Protein AF-A0A8I0AQM8-F1 (afdb_monomer_lite)

Radius of gyration: 20.76 Å; chains: 1; bounding box: 54×38×65 Å

InterPro domains:
  IPR011009 Protein kinase-like domain superfamily [SSF56112] (116-335)

pLDDT: mean 83.79, std 15.52, range [22.33, 98.56]

Structure (mmCIF, N/CA/C/O backbone):
data_AF-A0A8I0AQM8-F1
#
_entry.id   AF-A0A8I0AQM8-F1
#
loop_
_atom_site.group_PDB
_atom_site.id
_atom_site.type_symbol
_atom_site.label_atom_id
_atom_site.label_alt_id
_atom_site.label_comp_id
_atom_site.label_asym_id
_atom_site.label_entity_id
_atom_site.label_seq_id
_atom_site.pdbx_PDB_ins_code
_atom_site.Cartn_x
_atom_site.Cartn_y
_atom_site.Cartn_z
_atom_site.occupancy
_atom_site.B_iso_or_equiv
_atom_site.auth_seq_id
_atom_site.auth_comp_id
_atom_site.auth_asym_id
_atom_site.auth_atom_id
_atom_site.pdbx_PDB_model_num
ATOM 1 N N . MET A 1 1 ? -6.184 13.053 -11.159 1.00 34.56 1 MET A N 1
ATOM 2 C CA . MET A 1 1 ? -4.973 13.210 -11.995 1.00 34.56 1 MET A CA 1
ATOM 3 C C . MET A 1 1 ? -5.129 14.399 -12.949 1.00 34.56 1 MET A C 1
ATOM 5 O O . MET A 1 1 ? -5.412 14.240 -14.132 1.00 34.56 1 MET A O 1
ATOM 9 N N . HIS A 1 2 ? -4.968 15.617 -12.422 1.00 22.33 2 HIS A N 1
ATOM 10 C CA . HIS A 1 2 ? -4.614 16.765 -13.256 1.00 22.33 2 HIS A CA 1
ATOM 11 C C . HIS A 1 2 ? -3.110 16.666 -13.514 1.00 22.33 2 HIS A C 1
ATOM 13 O O . HIS A 1 2 ? -2.303 16.918 -12.625 1.00 22.33 2 HIS A O 1
ATOM 19 N N . TRP A 1 3 ? -2.748 16.222 -14.717 1.00 38.31 3 TRP A N 1
ATOM 20 C CA . TRP A 1 3 ? -1.386 16.266 -15.243 1.00 38.31 3 TRP A CA 1
ATOM 21 C C . TRP A 1 3 ? -1.005 17.720 -15.555 1.00 38.31 3 TRP A C 1
ATOM 23 O O . TRP A 1 3 ? -0.886 18.103 -16.714 1.00 38.31 3 TRP A O 1
ATOM 33 N N . GLU A 1 4 ? -0.864 18.561 -14.535 1.00 27.39 4 GLU A N 1
ATOM 34 C CA . GLU A 1 4 ? -0.309 19.902 -14.701 1.00 27.39 4 GLU A CA 1
ATOM 35 C C . GLU A 1 4 ? 1.053 19.965 -13.999 1.00 27.39 4 GLU A C 1
ATOM 37 O O . GLU A 1 4 ? 1.144 19.895 -12.776 1.00 27.39 4 GLU A O 1
ATOM 42 N N . ASN A 1 5 ? 2.100 20.117 -14.822 1.00 28.14 5 ASN A N 1
ATOM 43 C CA . ASN A 1 5 ? 3.471 20.547 -14.493 1.00 28.14 5 ASN A CA 1
ATOM 44 C C . ASN A 1 5 ? 4.588 19.504 -14.281 1.00 28.14 5 ASN A C 1
ATOM 46 O O . ASN A 1 5 ? 5.594 19.821 -13.654 1.00 28.14 5 ASN A O 1
ATOM 50 N N . GLY A 1 6 ? 4.512 18.330 -14.912 1.00 34.97 6 GLY A N 1
ATOM 51 C CA . GLY A 1 6 ? 5.699 17.497 -15.163 1.00 34.97 6 GLY A CA 1
ATOM 52 C C . GLY A 1 6 ? 5.589 16.826 -16.527 1.00 34.97 6 GLY A C 1
ATOM 53 O O . GLY A 1 6 ? 4.692 16.013 -16.734 1.00 34.97 6 GLY A O 1
ATOM 54 N N . GLN A 1 7 ? 6.435 17.202 -17.487 1.00 40.75 7 GLN A N 1
ATOM 55 C CA . GLN A 1 7 ? 6.425 16.608 -18.825 1.00 40.75 7 GLN A CA 1
ATOM 56 C C . GLN A 1 7 ? 6.991 15.184 -18.740 1.00 40.75 7 GLN A C 1
ATOM 58 O O . GLN A 1 7 ? 8.193 14.975 -18.840 1.00 40.75 7 GLN A O 1
ATOM 63 N N . SER A 1 8 ? 6.142 14.168 -18.576 1.00 53.34 8 SER A N 1
ATOM 64 C CA . SER A 1 8 ? 6.569 12.799 -18.871 1.00 53.34 8 SER A CA 1
ATOM 65 C C . SER A 1 8 ? 6.854 12.711 -20.371 1.00 53.34 8 SER A C 1
ATOM 67 O O . SER A 1 8 ? 5.935 12.916 -21.171 1.00 53.34 8 SER A O 1
ATOM 69 N N . ALA A 1 9 ? 8.095 12.434 -20.776 1.00 60.56 9 ALA A N 1
ATOM 70 C CA . ALA A 1 9 ? 8.397 12.257 -22.191 1.00 60.56 9 ALA A CA 1
ATOM 71 C C . ALA A 1 9 ? 7.586 11.073 -22.740 1.00 60.56 9 ALA A C 1
ATOM 73 O O . ALA A 1 9 ? 7.769 9.925 -22.323 1.00 60.56 9 ALA A O 1
ATOM 74 N N . ILE A 1 10 ? 6.673 11.370 -23.664 1.00 71.06 10 ILE A N 1
ATOM 75 C CA . ILE A 1 10 ? 6.026 10.353 -24.484 1.00 71.06 10 ILE A CA 1
ATOM 76 C C . ILE A 1 10 ? 7.016 10.014 -25.593 1.00 71.06 10 ILE A C 1
ATOM 78 O O . ILE A 1 10 ? 7.324 10.854 -26.438 1.00 71.06 10 ILE A O 1
ATOM 82 N N . LEU A 1 11 ? 7.531 8.794 -25.558 1.00 72.94 11 LEU A N 1
ATOM 83 C CA . LEU A 1 11 ? 8.352 8.221 -26.610 1.00 72.94 11 LEU A CA 1
ATOM 84 C C . LEU A 1 11 ? 7.436 7.521 -27.614 1.00 72.94 11 LEU A C 1
ATOM 86 O O . LEU A 1 11 ? 6.401 6.968 -27.242 1.00 72.94 11 LEU A O 1
ATOM 90 N N . ALA A 1 12 ? 7.801 7.560 -28.886 1.00 71.94 12 ALA A N 1
ATOM 91 C CA . ALA A 1 12 ? 7.094 6.854 -29.944 1.00 71.94 12 ALA A CA 1
ATOM 92 C C . ALA A 1 12 ? 8.063 5.909 -30.653 1.00 71.94 12 ALA A C 1
ATOM 94 O O . ALA A 1 12 ? 9.259 6.203 -30.730 1.00 71.94 12 ALA A O 1
ATOM 95 N N . ASP A 1 13 ? 7.553 4.783 -31.148 1.00 69.19 13 ASP A N 1
ATOM 96 C CA . ASP A 1 13 ? 8.326 3.935 -32.053 1.00 69.19 13 ASP A CA 1
ATOM 97 C C . ASP A 1 13 ? 8.632 4.682 -33.366 1.00 69.19 13 ASP A C 1
ATOM 99 O O . ASP A 1 13 ? 8.014 5.700 -33.683 1.00 69.19 13 ASP A O 1
ATOM 103 N N . GLU A 1 14 ? 9.579 4.176 -34.161 1.00 62.72 14 GLU A N 1
ATOM 104 C CA . GLU A 1 14 ? 10.023 4.835 -35.403 1.00 62.72 14 GLU A CA 1
ATOM 105 C C . GLU A 1 14 ? 8.887 5.071 -36.420 1.00 62.72 14 GLU A C 1
ATOM 107 O O . GLU A 1 14 ? 9.018 5.917 -37.304 1.00 62.72 14 GLU A O 1
ATOM 112 N N . ASN A 1 15 ? 7.766 4.348 -36.297 1.00 65.50 15 ASN A N 1
ATOM 113 C CA . ASN A 1 15 ? 6.592 4.487 -37.160 1.00 65.50 15 ASN A CA 1
ATOM 114 C C . ASN A 1 15 ? 5.434 5.282 -36.521 1.00 65.50 15 ASN A C 1
ATOM 116 O O . ASN A 1 15 ? 4.361 5.353 -37.125 1.00 65.50 15 ASN A O 1
ATOM 120 N N . GLU A 1 16 ? 5.624 5.837 -35.319 1.00 62.62 16 GLU A N 1
ATOM 121 C CA . GLU A 1 16 ? 4.630 6.538 -34.483 1.00 62.62 16 GLU A CA 1
ATOM 122 C C . GLU A 1 16 ? 3.327 5.766 -34.185 1.00 62.62 16 GLU A C 1
ATOM 124 O O . GLU A 1 16 ? 2.314 6.351 -33.781 1.00 62.62 16 GLU A O 1
ATOM 129 N N . LYS A 1 17 ? 3.328 4.448 -34.380 1.00 67.81 17 LYS A N 1
ATOM 130 C CA . LYS A 1 17 ? 2.171 3.580 -34.143 1.00 67.81 17 LYS A CA 1
ATOM 131 C C . LYS A 1 17 ? 1.997 3.263 -32.669 1.00 67.81 17 LYS A C 1
ATOM 133 O O . LYS A 1 17 ? 0.865 3.149 -32.202 1.00 67.81 17 LYS A O 1
ATOM 138 N N . GLU A 1 18 ? 3.101 3.137 -31.949 1.00 76.31 18 GLU A N 1
ATOM 139 C CA . GLU A 1 18 ? 3.114 2.805 -30.535 1.00 76.31 18 GLU A CA 1
ATOM 140 C C . GLU A 1 18 ? 3.712 3.956 -29.742 1.00 76.31 18 GLU A C 1
ATOM 142 O O . GLU A 1 18 ? 4.729 4.544 -30.108 1.00 76.31 18 GLU A O 1
ATOM 147 N N . ARG A 1 19 ? 3.039 4.302 -28.647 1.00 83.19 19 ARG A N 1
ATOM 148 C CA . ARG A 1 19 ? 3.436 5.390 -27.759 1.00 83.19 19 ARG A CA 1
ATOM 149 C C . ARG A 1 19 ? 3.666 4.835 -26.377 1.00 83.19 19 ARG A C 1
ATOM 151 O O . ARG A 1 19 ? 2.859 4.044 -25.888 1.00 83.19 19 ARG A O 1
ATOM 158 N N . TYR A 1 20 ? 4.718 5.318 -25.747 1.00 85.50 20 TYR A N 1
ATOM 159 C CA . TYR A 1 20 ? 5.169 4.878 -24.446 1.00 85.50 20 TYR A CA 1
ATOM 160 C C . TYR A 1 20 ? 5.420 6.087 -23.561 1.00 85.50 20 TYR A C 1
ATOM 162 O O . TYR A 1 20 ? 5.990 7.071 -24.023 1.00 85.50 20 TYR A O 1
ATOM 170 N N . PHE A 1 21 ? 5.052 6.026 -22.286 1.00 86.12 21 PHE A N 1
ATOM 171 C CA . PHE A 1 21 ? 5.696 6.894 -21.308 1.00 86.12 21 PHE A CA 1
ATOM 172 C C . PHE A 1 21 ? 6.912 6.166 -20.752 1.00 86.12 21 PHE A C 1
ATOM 174 O O . PHE A 1 21 ? 6.900 4.946 -20.574 1.00 86.12 21 PHE A O 1
ATOM 181 N N . ALA A 1 22 ? 7.966 6.924 -20.480 1.00 86.19 22 ALA A N 1
ATOM 182 C CA . ALA A 1 22 ? 9.196 6.400 -19.914 1.00 86.19 22 ALA A CA 1
ATOM 183 C C . ALA A 1 22 ? 9.273 6.711 -18.415 1.00 86.19 22 ALA A C 1
ATOM 185 O O . ALA A 1 22 ? 8.992 7.836 -17.996 1.00 86.19 22 ALA A O 1
ATOM 186 N N . LYS A 1 23 ? 9.702 5.732 -17.6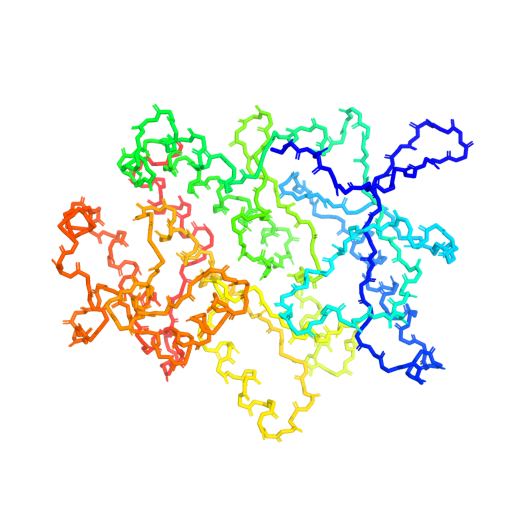13 1.00 87.38 23 LYS A N 1
ATOM 187 C CA . LYS A 1 23 ? 10.184 5.964 -16.244 1.00 87.38 23 LYS A CA 1
ATOM 188 C C . LYS A 1 23 ? 11.654 5.579 -16.167 1.00 87.38 23 LYS A C 1
ATOM 190 O O . LYS A 1 23 ? 12.000 4.439 -16.469 1.00 87.38 23 LYS A O 1
ATOM 195 N N . ARG A 1 24 ? 12.521 6.504 -15.759 1.00 83.69 24 ARG A N 1
ATOM 196 C CA . ARG A 1 24 ? 13.949 6.215 -15.579 1.00 83.69 24 ARG A CA 1
ATOM 197 C C . ARG A 1 24 ? 14.166 5.308 -14.382 1.00 83.69 24 ARG A C 1
ATOM 199 O O . ARG A 1 24 ? 13.501 5.435 -13.352 1.00 83.69 24 ARG A O 1
ATOM 206 N N . ILE A 1 25 ? 15.140 4.428 -14.495 1.00 80.00 25 ILE A N 1
ATOM 207 C CA . ILE A 1 25 ? 15.630 3.665 -13.352 1.00 80.00 25 ILE A CA 1
ATOM 208 C C . ILE A 1 25 ? 16.568 4.591 -12.565 1.00 80.00 25 ILE A C 1
ATOM 210 O O . ILE A 1 25 ? 17.240 5.426 -13.153 1.00 80.00 25 ILE A O 1
ATOM 214 N N . ARG A 1 26 ? 16.577 4.530 -11.232 1.00 68.88 26 ARG A N 1
ATOM 215 C CA . ARG A 1 26 ? 17.615 5.213 -10.444 1.00 68.88 26 ARG A CA 1
ATOM 216 C C . ARG A 1 26 ? 18.714 4.195 -10.168 1.00 68.88 26 ARG A C 1
ATOM 218 O O . ARG A 1 26 ? 18.376 3.098 -9.740 1.00 68.88 26 ARG A O 1
ATOM 225 N N . PHE A 1 27 ? 19.968 4.567 -10.411 1.00 61.09 27 PHE A N 1
ATOM 226 C CA . PHE A 1 27 ? 21.127 3.821 -9.928 1.00 61.09 27 PHE A CA 1
ATOM 227 C C . PHE A 1 27 ? 21.569 4.428 -8.604 1.00 61.09 27 PHE A C 1
ATOM 229 O O . PHE A 1 27 ? 21.658 5.652 -8.497 1.00 61.09 27 PHE A O 1
ATOM 236 N N . LEU A 1 28 ? 21.789 3.583 -7.604 1.00 50.72 28 LEU A N 1
ATOM 237 C CA . LEU A 1 28 ? 22.285 3.985 -6.291 1.00 50.72 28 LEU A CA 1
ATOM 238 C C . LEU A 1 28 ? 23.689 3.396 -6.133 1.00 50.72 28 LEU A C 1
ATOM 240 O O . LEU A 1 28 ? 23.893 2.399 -5.445 1.00 50.72 28 LEU A O 1
ATOM 244 N N . GLY A 1 29 ? 24.653 3.979 -6.847 1.00 47.75 29 GLY A N 1
ATOM 245 C CA . GLY A 1 29 ? 26.060 3.581 -6.812 1.00 47.75 29 GLY A CA 1
ATOM 246 C C . GLY A 1 29 ? 26.974 4.769 -7.098 1.00 47.75 29 GLY A C 1
ATOM 247 O O . GLY A 1 29 ? 26.605 5.673 -7.850 1.00 47.75 29 GLY A O 1
ATOM 248 N N . ASP A 1 30 ? 28.168 4.778 -6.504 1.00 46.44 30 ASP A N 1
ATOM 249 C CA . ASP A 1 30 ? 29.169 5.812 -6.775 1.00 46.44 30 ASP A CA 1
ATOM 250 C C . ASP A 1 30 ? 29.619 5.738 -8.244 1.00 46.44 30 ASP A C 1
ATOM 252 O O . ASP A 1 30 ? 29.717 4.657 -8.825 1.00 46.44 30 ASP A O 1
ATOM 256 N N . LYS A 1 31 ? 29.973 6.881 -8.858 1.00 45.81 31 LYS A N 1
ATOM 257 C CA . LYS A 1 31 ? 30.440 6.970 -10.266 1.00 45.81 31 LYS A CA 1
ATOM 258 C C . LYS A 1 31 ? 31.572 5.995 -10.642 1.00 45.81 31 LYS A C 1
ATOM 260 O O . LYS A 1 31 ? 31.778 5.725 -11.826 1.00 45.81 31 LYS A O 1
ATOM 265 N N . GLU A 1 32 ? 32.298 5.456 -9.665 1.00 45.28 32 GLU A N 1
ATOM 266 C CA . GLU A 1 32 ? 33.338 4.446 -9.882 1.00 45.28 32 GLU A CA 1
ATOM 267 C C . GLU A 1 32 ? 32.803 3.005 -10.001 1.00 45.28 32 GLU A C 1
ATOM 269 O O . GLU A 1 32 ? 33.403 2.216 -10.738 1.00 45.28 32 GLU A O 1
ATOM 274 N N . ASP A 1 33 ? 31.649 2.680 -9.407 1.00 45.00 33 ASP A N 1
ATOM 275 C CA . ASP A 1 33 ? 31.018 1.351 -9.476 1.00 45.00 33 ASP A CA 1
ATOM 276 C C . ASP A 1 33 ? 30.433 1.049 -10.866 1.00 45.00 33 ASP A C 1
ATOM 278 O O . ASP A 1 33 ? 30.397 -0.108 -11.295 1.00 45.00 33 ASP A O 1
ATOM 282 N N . TYR A 1 34 ? 30.097 2.079 -11.652 1.00 49.16 34 TYR A N 1
ATOM 283 C CA . TYR A 1 34 ? 29.621 1.947 -13.041 1.00 49.16 34 TYR A CA 1
ATOM 284 C C . TYR A 1 34 ? 30.641 1.274 -13.976 1.00 49.16 34 TYR A C 1
ATOM 286 O O . TYR A 1 34 ? 30.285 0.758 -15.034 1.00 49.16 34 TYR A O 1
ATOM 294 N N . LYS A 1 35 ? 31.925 1.207 -13.590 1.00 45.16 35 LYS A N 1
ATOM 295 C CA . LYS A 1 35 ? 32.956 0.473 -14.346 1.00 45.16 35 LYS A CA 1
ATOM 296 C C . LYS A 1 35 ? 32.890 -1.051 -14.166 1.00 45.16 35 LYS A C 1
ATOM 298 O O . LYS A 1 35 ? 33.659 -1.752 -14.821 1.00 45.16 35 LYS A O 1
ATOM 303 N N . THR A 1 36 ? 32.017 -1.573 -13.298 1.00 50.00 36 THR A N 1
ATOM 304 C CA . THR A 1 36 ? 32.051 -2.981 -12.848 1.00 50.00 36 THR A CA 1
ATOM 305 C C . THR A 1 36 ? 30.934 -3.886 -13.393 1.00 50.00 36 THR A C 1
ATOM 307 O O . THR A 1 36 ? 30.897 -5.067 -13.054 1.00 50.00 36 THR A O 1
ATOM 310 N N . GLY A 1 37 ? 30.063 -3.393 -14.285 1.00 58.00 37 GLY A N 1
ATOM 311 C CA . GLY A 1 37 ? 28.998 -4.198 -14.913 1.00 58.00 37 GLY A CA 1
ATOM 312 C C . GLY A 1 37 ? 27.649 -4.190 -14.178 1.00 58.00 37 GLY A C 1
ATOM 313 O O . GLY A 1 37 ? 26.746 -4.925 -14.571 1.00 58.00 37 GLY A O 1
ATOM 314 N N . MET A 1 38 ? 27.485 -3.347 -13.151 1.00 59.97 38 MET A N 1
ATOM 315 C CA . MET A 1 38 ? 26.231 -3.134 -12.402 1.00 59.97 38 MET A CA 1
ATOM 316 C C . MET A 1 38 ? 25.032 -2.821 -13.326 1.00 59.97 38 MET A C 1
ATOM 318 O O . MET A 1 38 ? 23.958 -3.405 -13.175 1.00 59.97 38 MET A O 1
ATOM 322 N N . ASP A 1 39 ? 25.250 -1.994 -14.354 1.00 67.38 39 ASP A N 1
ATOM 323 C CA . ASP A 1 39 ? 24.253 -1.646 -15.378 1.00 67.38 39 ASP A CA 1
ATOM 324 C C . ASP A 1 39 ? 23.690 -2.877 -16.100 1.00 67.38 39 ASP A C 1
ATOM 326 O O . ASP A 1 39 ? 22.492 -2.963 -16.377 1.00 67.38 39 ASP A O 1
ATOM 330 N N . GLU A 1 40 ? 24.549 -3.856 -16.399 1.00 70.94 40 GLU A N 1
ATOM 331 C CA . GLU A 1 40 ? 24.142 -5.081 -17.080 1.00 70.94 40 GLU A CA 1
ATOM 332 C C . GLU A 1 40 ? 23.278 -5.956 -16.166 1.00 70.94 40 GLU A C 1
ATOM 334 O O . GLU A 1 40 ? 22.275 -6.506 -16.617 1.00 70.94 40 GLU A O 1
ATOM 339 N N . TYR A 1 41 ? 23.605 -6.034 -14.875 1.00 71.25 41 TYR A N 1
ATOM 340 C CA . TYR A 1 41 ? 22.827 -6.794 -13.895 1.00 71.25 41 TYR A CA 1
ATOM 341 C C . TYR A 1 41 ? 21.419 -6.231 -13.685 1.00 71.25 41 TYR A C 1
ATOM 343 O O . TYR A 1 41 ? 20.453 -6.999 -13.631 1.00 71.25 41 TYR A O 1
ATOM 351 N N . ILE A 1 42 ? 21.288 -4.908 -13.604 1.00 73.06 42 ILE A N 1
ATOM 352 C CA . ILE A 1 42 ? 19.996 -4.234 -13.421 1.00 73.06 42 ILE A CA 1
ATOM 353 C C . ILE A 1 42 ? 19.159 -4.321 -14.694 1.00 73.06 42 ILE A C 1
ATOM 355 O O . ILE A 1 42 ? 17.966 -4.625 -14.626 1.00 73.06 42 ILE A O 1
ATOM 359 N N . ARG A 1 43 ? 19.787 -4.154 -15.864 1.00 78.56 43 ARG A N 1
ATOM 360 C CA . ARG A 1 43 ? 19.131 -4.422 -17.147 1.00 78.56 43 ARG A CA 1
ATOM 361 C C . ARG A 1 43 ? 18.593 -5.854 -17.192 1.00 78.56 43 ARG A C 1
ATOM 363 O O . ARG A 1 43 ? 17.409 -6.035 -17.443 1.00 78.56 43 ARG A O 1
ATOM 370 N N . ILE A 1 44 ? 19.413 -6.858 -16.861 1.00 81.12 44 ILE A N 1
ATOM 371 C CA . ILE A 1 44 ? 18.997 -8.272 -16.832 1.00 81.12 44 ILE A CA 1
ATOM 372 C C . ILE A 1 44 ? 17.839 -8.505 -15.848 1.00 81.12 44 ILE A C 1
ATOM 374 O O . ILE A 1 44 ? 16.946 -9.301 -16.140 1.00 81.12 44 ILE A O 1
ATOM 378 N N . HIS A 1 45 ? 17.834 -7.846 -14.685 1.00 82.31 45 HIS A N 1
ATOM 379 C CA . HIS A 1 45 ? 16.724 -7.931 -13.731 1.00 82.31 45 HIS A CA 1
ATOM 380 C C . HIS A 1 45 ? 15.408 -7.453 -14.356 1.00 82.31 45 HIS A C 1
ATOM 382 O O . HIS A 1 45 ? 14.438 -8.211 -14.397 1.00 82.31 45 HIS A O 1
ATOM 388 N N . TYR A 1 46 ? 15.384 -6.237 -14.903 1.00 86.94 46 TYR A N 1
ATOM 389 C CA . TYR A 1 46 ? 14.167 -5.698 -15.506 1.00 86.94 46 TYR A CA 1
ATOM 390 C C . TYR A 1 46 ? 13.765 -6.436 -16.785 1.00 86.94 46 TYR A C 1
ATOM 392 O O . TYR A 1 46 ? 12.578 -6.671 -16.981 1.00 86.94 46 TYR A O 1
ATOM 400 N N . GLU A 1 47 ? 14.712 -6.897 -17.606 1.00 88.50 47 GLU A N 1
ATOM 401 C CA . GLU A 1 47 ? 14.423 -7.755 -18.766 1.00 88.50 47 GLU A CA 1
ATOM 402 C C . GLU A 1 47 ? 13.729 -9.055 -18.354 1.00 88.50 47 GLU A C 1
ATOM 404 O O . GLU A 1 47 ? 12.800 -9.503 -19.026 1.00 88.50 47 GLU A O 1
ATOM 409 N N . ARG A 1 48 ? 14.125 -9.655 -17.223 1.00 86.69 48 ARG A N 1
ATOM 410 C CA . ARG A 1 48 ? 13.440 -10.837 -16.681 1.00 86.69 48 ARG A CA 1
ATOM 411 C C . ARG A 1 48 ? 12.019 -10.517 -16.234 1.00 86.69 48 ARG A C 1
ATOM 413 O O . ARG A 1 48 ? 11.130 -11.320 -16.509 1.00 86.69 48 ARG A O 1
ATOM 420 N N . LEU A 1 49 ? 11.797 -9.382 -15.570 1.00 89.06 49 LEU A N 1
ATOM 421 C CA . LEU A 1 49 ? 10.453 -8.944 -15.180 1.00 89.06 49 LEU A CA 1
ATOM 42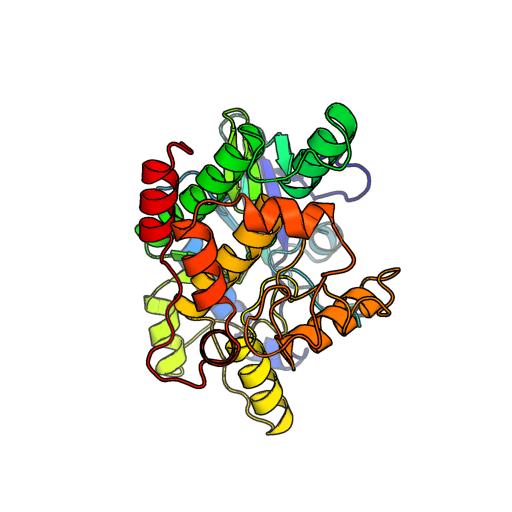2 C C . LEU A 1 49 ? 9.582 -8.659 -16.413 1.00 89.06 49 LEU A C 1
ATOM 424 O O . LEU A 1 49 ? 8.459 -9.142 -16.495 1.00 89.06 49 LEU A O 1
ATOM 428 N N . ILE A 1 50 ? 10.106 -7.948 -17.411 1.00 91.88 50 ILE A N 1
ATOM 429 C CA . ILE A 1 50 ? 9.404 -7.647 -18.668 1.00 91.88 50 ILE A CA 1
ATOM 430 C C . ILE A 1 50 ? 9.037 -8.933 -19.417 1.00 91.88 50 ILE A C 1
ATOM 432 O O . ILE A 1 50 ? 7.906 -9.079 -19.871 1.00 91.88 50 ILE A O 1
ATOM 436 N N . ALA A 1 51 ? 9.960 -9.895 -19.504 1.00 90.81 51 ALA A N 1
ATOM 437 C CA . ALA A 1 51 ? 9.720 -11.173 -20.173 1.00 90.81 51 ALA A CA 1
ATOM 438 C C . ALA A 1 51 ? 8.696 -12.064 -19.445 1.00 90.81 51 ALA A C 1
ATOM 440 O O . ALA A 1 51 ? 8.181 -13.015 -20.033 1.00 90.81 51 ALA A O 1
ATOM 441 N N . ASN A 1 52 ? 8.411 -11.777 -18.173 1.00 89.31 52 ASN A N 1
ATOM 442 C CA . ASN A 1 52 ? 7.471 -12.522 -17.348 1.00 89.31 52 ASN A CA 1
ATOM 443 C C . ASN A 1 52 ? 6.489 -11.537 -16.696 1.00 89.31 52 ASN A C 1
ATOM 445 O O . ASN A 1 52 ? 6.613 -11.264 -15.503 1.00 89.31 52 ASN A O 1
ATOM 449 N N . PRO A 1 53 ? 5.530 -10.966 -17.443 1.00 89.31 53 PRO A N 1
ATOM 450 C CA . PRO A 1 53 ? 4.489 -10.146 -16.843 1.00 89.31 53 PRO A CA 1
ATOM 451 C C . PRO A 1 53 ? 3.519 -11.023 -16.034 1.00 89.31 53 PRO A C 1
ATOM 453 O O . PRO A 1 53 ? 3.260 -12.173 -16.414 1.00 89.31 53 PRO A O 1
ATOM 456 N N . PRO A 1 54 ? 2.924 -10.510 -14.943 1.00 87.62 54 PRO A N 1
ATOM 457 C CA . PRO A 1 54 ? 1.790 -11.178 -14.327 1.00 87.62 54 PRO A CA 1
ATOM 458 C C . PRO A 1 54 ? 0.630 -11.227 -15.332 1.00 87.62 54 PRO A C 1
ATOM 460 O O . PRO A 1 54 ? 0.426 -10.300 -16.110 1.00 87.62 54 PRO A O 1
ATOM 463 N N . LEU A 1 55 ? -0.186 -12.284 -15.291 1.00 85.25 55 LEU A N 1
ATOM 464 C CA . LEU A 1 55 ? -1.408 -12.365 -16.116 1.00 85.25 55 LEU A CA 1
ATOM 465 C C . LEU A 1 55 ? -2.522 -11.414 -15.629 1.00 85.25 55 LEU A C 1
ATOM 467 O O . LEU A 1 55 ? -3.592 -11.339 -16.229 1.00 85.25 55 LEU A O 1
ATOM 471 N N . SER A 1 56 ? -2.280 -10.727 -14.516 1.00 81.94 56 SER A N 1
ATOM 472 C CA . SER A 1 56 ? -3.153 -9.744 -13.890 1.00 81.94 56 SER A CA 1
ATOM 473 C C . SER A 1 56 ? -3.105 -8.407 -14.636 1.00 81.94 56 SER A C 1
ATOM 475 O O . SER A 1 56 ? -2.041 -7.940 -15.029 1.00 81.94 56 SER A O 1
ATOM 477 N N . THR A 1 57 ? -4.257 -7.746 -14.759 1.00 84.81 57 THR A N 1
ATOM 478 C CA . THR A 1 57 ? -4.359 -6.363 -15.260 1.00 84.81 57 THR A CA 1
ATOM 479 C C . THR A 1 57 ? -4.312 -5.327 -14.132 1.00 84.81 57 THR A C 1
ATOM 481 O O . THR A 1 57 ? -4.530 -4.143 -14.372 1.00 84.81 57 THR A O 1
ATOM 484 N N . GLN A 1 58 ? -4.065 -5.754 -12.889 1.00 90.31 58 GLN A N 1
ATOM 485 C CA . GLN A 1 58 ? -4.072 -4.914 -11.687 1.00 90.31 58 GLN A CA 1
ATOM 486 C C . GLN A 1 58 ? -2.718 -4.230 -11.438 1.00 90.31 58 GLN A C 1
ATOM 488 O O . GLN A 1 58 ? -2.468 -3.756 -10.336 1.00 90.31 58 GLN A O 1
ATOM 493 N N . ILE A 1 59 ? -1.840 -4.152 -12.440 1.00 92.56 59 ILE A N 1
ATOM 494 C CA . ILE A 1 59 ? -0.574 -3.417 -12.370 1.00 92.56 59 ILE A CA 1
ATOM 495 C C . ILE A 1 59 ? -0.201 -2.850 -13.741 1.00 92.56 59 ILE A C 1
ATOM 497 O O . ILE A 1 59 ? -0.412 -3.488 -14.773 1.00 92.56 59 ILE A O 1
ATOM 501 N N . MET A 1 60 ? 0.374 -1.649 -13.757 1.00 91.81 60 MET A N 1
ATOM 502 C CA . MET A 1 60 ? 0.954 -1.055 -14.962 1.00 91.81 60 MET A CA 1
ATOM 503 C C . MET A 1 60 ? 2.306 -1.699 -15.273 1.00 91.81 60 MET A C 1
ATOM 505 O O . MET A 1 60 ? 3.335 -1.189 -14.853 1.00 91.81 60 MET A O 1
ATOM 509 N N . TRP A 1 61 ? 2.331 -2.821 -15.989 1.00 92.31 61 TRP A N 1
ATOM 510 C CA . TRP A 1 61 ? 3.589 -3.514 -16.286 1.00 92.31 61 TRP A CA 1
ATOM 511 C C . TRP A 1 61 ? 4.393 -2.838 -17.416 1.00 92.31 61 TRP A C 1
ATOM 513 O O . TRP A 1 61 ? 3.792 -2.405 -18.405 1.00 92.31 61 TRP A O 1
ATOM 523 N N . PRO A 1 62 ? 5.734 -2.750 -17.315 1.00 92.50 62 PRO A N 1
ATOM 524 C CA . PRO A 1 62 ? 6.569 -2.260 -18.408 1.00 92.50 62 PRO A CA 1
ATOM 525 C C . PRO A 1 62 ? 6.604 -3.253 -19.578 1.00 92.50 62 PRO A C 1
ATOM 527 O O . PRO A 1 62 ? 6.605 -4.467 -19.384 1.00 92.50 62 PRO A O 1
ATOM 530 N N . HIS A 1 63 ? 6.663 -2.729 -20.799 1.00 90.75 63 HIS A N 1
ATOM 531 C CA . HIS A 1 63 ? 6.797 -3.512 -22.030 1.00 90.75 63 HIS A CA 1
ATOM 532 C C . HIS A 1 63 ? 8.245 -3.689 -22.472 1.00 90.75 63 HIS A C 1
ATOM 534 O O . HIS A 1 63 ? 8.557 -4.677 -23.129 1.00 90.75 63 HIS A O 1
ATOM 540 N N . ASP A 1 64 ? 9.109 -2.726 -22.154 1.00 90.44 64 ASP A N 1
ATOM 541 C CA . ASP A 1 64 ? 10.489 -2.734 -22.624 1.00 90.44 64 ASP A CA 1
ATOM 542 C C . ASP A 1 64 ? 11.403 -1.914 -21.706 1.00 90.44 64 ASP A C 1
ATOM 544 O O . ASP A 1 64 ? 10.936 -1.132 -20.870 1.00 90.44 64 ASP A O 1
ATOM 548 N N . ILE A 1 65 ? 12.710 -2.088 -21.878 1.00 89.88 65 ILE A N 1
ATOM 549 C CA . ILE A 1 65 ? 13.765 -1.300 -21.251 1.00 89.88 65 ILE A CA 1
ATOM 550 C C . ILE A 1 65 ? 14.700 -0.760 -22.331 1.00 89.88 65 ILE A C 1
ATOM 552 O O . ILE A 1 65 ? 15.229 -1.501 -23.153 1.00 89.88 65 ILE A O 1
ATOM 556 N N . VAL A 1 66 ? 14.942 0.548 -22.317 1.00 87.88 66 VAL A N 1
ATOM 557 C CA . VAL A 1 66 ? 15.762 1.217 -23.333 1.00 87.88 66 VAL A CA 1
ATOM 558 C C . VAL A 1 66 ? 16.874 2.036 -22.712 1.00 87.88 66 VAL A C 1
ATOM 560 O O . VAL A 1 66 ? 16.722 2.589 -21.625 1.00 87.88 66 VAL A O 1
ATOM 563 N N . LEU A 1 67 ? 17.979 2.153 -23.446 1.00 85.88 67 LEU A N 1
ATOM 564 C CA . LEU A 1 67 ? 19.039 3.108 -23.163 1.00 85.88 67 LEU A CA 1
ATOM 565 C C . LEU A 1 67 ? 18.729 4.433 -23.873 1.00 85.88 67 LEU A C 1
ATOM 567 O O . LEU A 1 67 ? 18.696 4.512 -25.100 1.00 85.88 67 LEU A O 1
ATOM 571 N N . LEU A 1 68 ? 18.505 5.480 -23.096 1.00 79.88 68 LEU A N 1
ATOM 572 C CA . LEU A 1 68 ? 18.262 6.839 -23.550 1.00 79.88 68 LEU A CA 1
ATOM 573 C C . LEU A 1 68 ? 19.582 7.550 -23.856 1.00 79.88 68 LEU A C 1
ATOM 575 O O . LEU A 1 68 ? 20.603 7.330 -23.214 1.00 79.88 68 LEU A O 1
ATOM 579 N N . SER A 1 69 ? 19.559 8.482 -24.807 1.00 78.50 69 SER A N 1
ATOM 580 C CA . SER A 1 69 ? 20.644 9.464 -24.914 1.00 78.50 69 SER A CA 1
ATOM 581 C C . SER A 1 69 ? 20.580 10.449 -23.743 1.00 78.50 69 SER A C 1
ATOM 583 O O . SER A 1 69 ? 19.494 10.725 -23.235 1.00 78.50 69 SER A O 1
ATOM 585 N N . GLU A 1 70 ? 21.707 11.051 -23.352 1.00 75.75 70 GLU A N 1
ATOM 586 C CA . GLU A 1 70 ? 21.744 12.046 -22.263 1.00 75.75 70 GLU A CA 1
ATOM 587 C C . GLU A 1 70 ? 20.723 13.178 -22.441 1.00 75.75 70 GLU A C 1
ATOM 589 O O . GLU A 1 70 ? 20.089 13.612 -21.479 1.00 75.75 70 GLU A O 1
ATOM 594 N N . ASN A 1 71 ? 20.533 13.642 -23.679 1.00 76.38 71 ASN A N 1
ATOM 595 C CA . ASN A 1 71 ? 19.594 14.716 -23.994 1.00 76.38 71 ASN A CA 1
ATOM 596 C C . ASN A 1 71 ? 18.137 14.299 -23.764 1.00 76.38 71 ASN A C 1
ATOM 598 O O . ASN A 1 71 ? 17.347 15.101 -23.278 1.00 76.38 71 ASN A O 1
ATOM 602 N N . VAL A 1 72 ? 17.782 13.055 -24.099 1.00 75.62 72 VAL A N 1
ATOM 603 C CA . VAL A 1 72 ? 16.432 12.521 -23.866 1.00 75.62 72 VAL A CA 1
ATOM 604 C C . VAL A 1 72 ? 16.244 12.192 -22.388 1.00 75.62 72 VAL A C 1
ATOM 606 O O . VAL A 1 72 ? 15.229 12.567 -21.812 1.00 75.62 72 VAL A O 1
ATOM 609 N N . GLY A 1 73 ? 17.242 11.572 -21.750 1.00 74.81 73 GLY A N 1
ATOM 610 C CA . GLY A 1 73 ? 17.209 11.213 -20.333 1.00 74.81 73 GLY A CA 1
ATO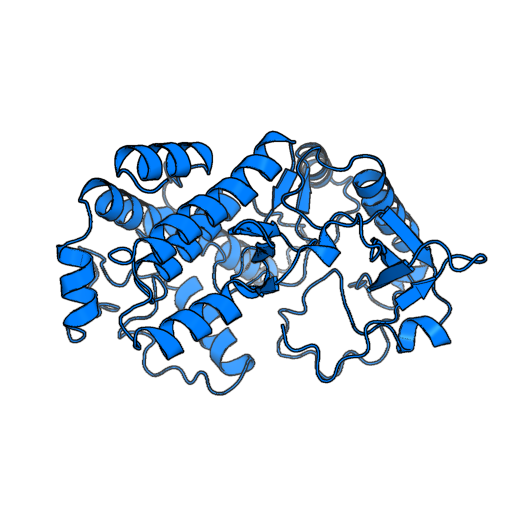M 611 C C . GLY A 1 73 ? 16.974 12.412 -19.413 1.00 74.81 73 GLY A C 1
ATOM 612 O O . GLY A 1 73 ? 16.240 12.286 -18.437 1.00 74.81 73 GLY A O 1
ATOM 613 N N . LYS A 1 74 ? 17.510 13.594 -19.745 1.00 73.19 74 LYS A N 1
ATOM 614 C CA . LYS A 1 74 ? 17.256 14.842 -18.997 1.00 73.19 74 LYS A CA 1
ATOM 615 C C . LYS A 1 74 ? 15.802 15.324 -19.047 1.00 73.19 74 LYS A C 1
ATOM 617 O O . LYS A 1 74 ? 15.412 16.056 -18.150 1.00 73.19 74 LYS A O 1
ATOM 622 N N . ASN A 1 75 ? 15.027 14.909 -20.050 1.00 73.44 75 ASN A N 1
ATOM 623 C CA . ASN A 1 75 ? 13.624 15.300 -20.230 1.00 73.44 75 ASN A CA 1
ATOM 624 C C . ASN A 1 75 ? 12.632 14.236 -19.720 1.00 73.44 75 ASN A C 1
ATOM 626 O O . ASN A 1 75 ? 11.425 14.395 -19.883 1.00 73.44 75 ASN A O 1
ATOM 630 N N . VAL A 1 76 ? 13.116 13.119 -19.165 1.00 75.69 76 VAL A N 1
ATOM 631 C CA . VAL A 1 76 ? 12.269 12.094 -18.542 1.00 75.69 76 VAL A CA 1
ATOM 632 C C . VAL A 1 76 ? 12.288 12.306 -17.034 1.00 75.69 76 VAL A C 1
ATOM 634 O O . VAL A 1 76 ? 13.241 11.914 -16.366 1.00 75.69 76 VAL A O 1
ATOM 637 N N . ASP A 1 77 ? 11.228 12.899 -16.490 1.00 72.50 77 ASP A N 1
ATOM 638 C CA . ASP A 1 77 ? 11.177 13.254 -15.063 1.00 72.50 77 ASP A CA 1
ATOM 639 C C . ASP A 1 77 ? 10.652 12.128 -14.163 1.00 72.50 77 ASP A C 1
ATOM 641 O O . ASP A 1 77 ? 10.898 12.118 -12.955 1.00 72.50 77 ASP A O 1
ATOM 645 N N . LEU A 1 78 ? 9.933 11.160 -14.737 1.00 77.25 78 LEU A N 1
ATOM 646 C CA . LEU A 1 78 ? 9.384 10.040 -13.980 1.00 77.25 78 LEU A CA 1
ATOM 647 C C . LEU A 1 78 ? 10.474 9.023 -13.638 1.00 77.25 78 LEU A C 1
ATOM 649 O O . LEU A 1 78 ? 11.323 8.697 -14.469 1.00 77.25 78 LEU A O 1
ATOM 653 N N . MET A 1 79 ? 10.395 8.467 -12.431 1.00 77.88 79 MET A N 1
ATOM 654 C CA . MET A 1 79 ? 11.320 7.452 -11.931 1.00 77.88 79 MET A CA 1
ATOM 655 C C . MET A 1 79 ? 10.565 6.162 -11.588 1.00 77.88 79 MET A C 1
ATOM 657 O O . MET A 1 79 ? 9.435 6.209 -11.106 1.00 77.88 79 MET A O 1
ATOM 661 N N . VAL A 1 80 ? 11.197 5.011 -11.828 1.00 79.19 80 VAL A N 1
ATOM 662 C CA . VAL A 1 80 ? 10.733 3.689 -11.367 1.00 79.19 80 VAL A CA 1
ATOM 663 C C . VAL A 1 80 ? 10.897 3.580 -9.854 1.00 79.19 80 VAL A C 1
ATOM 665 O O . VAL A 1 80 ? 10.006 3.106 -9.156 1.00 79.19 80 VAL A O 1
ATOM 668 N N . ALA A 1 81 ? 12.043 4.043 -9.351 1.00 71.81 81 ALA A N 1
ATOM 669 C CA . ALA A 1 81 ? 12.298 4.151 -7.927 1.00 71.81 81 ALA A CA 1
ATOM 670 C C . ALA A 1 81 ? 11.719 5.461 -7.397 1.00 71.81 81 ALA A C 1
ATOM 672 O O . ALA A 1 81 ? 12.079 6.552 -7.851 1.00 71.81 81 ALA A O 1
ATOM 673 N N . ASN A 1 82 ? 10.839 5.354 -6.410 1.00 68.25 82 ASN A N 1
ATOM 674 C CA . ASN A 1 82 ? 10.311 6.523 -5.737 1.00 68.25 82 ASN A CA 1
ATOM 675 C C . ASN A 1 82 ? 11.345 7.082 -4.768 1.00 68.25 82 ASN A C 1
ATOM 677 O O . ASN A 1 82 ? 11.931 6.364 -3.960 1.00 68.25 82 ASN A O 1
ATOM 681 N N . ASN A 1 83 ? 11.573 8.391 -4.855 1.00 59.59 83 ASN A N 1
ATOM 682 C CA . ASN A 1 83 ? 12.511 9.049 -3.969 1.00 59.59 83 ASN A CA 1
ATOM 683 C C . ASN A 1 83 ? 11.866 9.282 -2.602 1.00 59.59 83 ASN A C 1
ATOM 685 O O . ASN A 1 83 ? 11.219 10.312 -2.380 1.00 59.59 83 ASN A O 1
ATOM 689 N N . TYR A 1 84 ? 12.030 8.330 -1.690 1.00 63.81 84 TYR A N 1
ATOM 690 C CA . TYR A 1 84 ? 11.631 8.509 -0.295 1.00 63.81 84 TYR A CA 1
ATOM 691 C C . TYR A 1 84 ? 12.581 9.444 0.458 1.00 63.81 84 TYR A C 1
ATOM 693 O O . TYR A 1 84 ? 12.123 10.133 1.375 1.00 63.81 84 TYR A O 1
ATOM 701 N N . GLN A 1 85 ? 13.808 9.633 -0.054 1.00 57.44 85 GLN A N 1
ATOM 702 C CA . GLN A 1 85 ? 14.774 10.532 0.557 1.00 57.44 85 GLN A CA 1
ATOM 703 C C . GLN A 1 85 ? 14.231 11.951 0.589 1.00 57.44 85 GLN A C 1
ATOM 705 O O . GLN A 1 85 ? 13.677 12.495 -0.379 1.00 57.44 85 GLN A O 1
ATOM 710 N N . VAL A 1 86 ? 14.392 12.563 1.749 1.00 50.12 86 VAL A N 1
ATOM 711 C CA . VAL A 1 86 ? 14.057 13.964 1.946 1.00 50.12 86 VAL A CA 1
ATOM 712 C C . VAL A 1 86 ? 15.245 14.871 1.622 1.00 50.12 86 VAL A C 1
ATOM 714 O O . VAL A 1 86 ? 15.056 16.002 1.191 1.00 50.12 86 VAL A O 1
ATOM 717 N N . PHE A 1 87 ? 16.470 14.371 1.775 1.00 48.09 87 PHE A N 1
ATOM 718 C CA . PHE A 1 87 ? 17.693 15.178 1.718 1.00 48.09 87 PHE A CA 1
ATOM 719 C C . PHE A 1 87 ? 18.288 15.353 0.315 1.00 48.09 87 PHE A C 1
ATOM 721 O O . PHE A 1 87 ? 19.346 15.954 0.170 1.00 48.09 87 PHE A O 1
ATOM 728 N N . SER A 1 88 ? 17.639 14.825 -0.722 1.00 46.94 88 SER A N 1
ATOM 729 C CA . SER A 1 88 ? 18.262 14.635 -2.034 1.00 46.94 88 SER A CA 1
ATOM 730 C C . SER A 1 88 ? 17.844 15.692 -3.079 1.00 46.94 88 SER A C 1
ATOM 732 O O . SER A 1 88 ? 17.845 15.409 -4.279 1.00 46.94 88 SER A O 1
ATOM 734 N N . GLU A 1 89 ? 17.493 16.916 -2.660 1.00 42.72 89 GLU A N 1
ATOM 735 C CA . GLU A 1 89 ? 17.308 18.042 -3.604 1.00 42.72 89 GLU A CA 1
ATOM 736 C C . GLU A 1 89 ? 18.588 18.324 -4.426 1.00 42.72 89 GLU A C 1
ATOM 738 O O . GLU A 1 89 ? 18.508 18.902 -5.508 1.00 42.72 89 GLU A O 1
ATOM 743 N N . ASP A 1 90 ? 19.741 17.814 -3.974 1.00 41.22 90 ASP A N 1
ATOM 744 C CA . ASP A 1 90 ? 21.054 17.953 -4.610 1.00 41.22 90 ASP A CA 1
ATOM 745 C C . ASP A 1 90 ? 21.606 16.672 -5.269 1.00 41.22 90 ASP A C 1
ATOM 747 O O . ASP A 1 90 ? 22.811 16.587 -5.506 1.00 41.22 90 ASP A O 1
ATOM 751 N N . VAL A 1 91 ? 20.779 15.688 -5.657 1.00 45.66 91 VAL A N 1
ATOM 752 C CA . VAL A 1 91 ? 21.255 14.626 -6.583 1.00 45.66 91 VAL A CA 1
ATOM 753 C C . VAL A 1 91 ? 21.275 15.188 -8.006 1.00 45.66 91 VAL A C 1
ATOM 755 O O . VAL A 1 91 ? 20.508 14.806 -8.889 1.00 45.66 91 VAL A O 1
ATOM 758 N N . LYS A 1 92 ? 22.140 16.181 -8.212 1.00 43.97 92 LYS A N 1
ATOM 759 C CA . LYS A 1 92 ? 22.619 16.560 -9.535 1.00 43.97 92 LYS A CA 1
ATOM 760 C C . LYS A 1 92 ? 23.565 15.450 -10.000 1.00 43.97 92 LYS A C 1
ATOM 762 O O . LYS A 1 92 ? 24.571 15.192 -9.351 1.00 43.97 92 LYS A O 1
ATOM 767 N N . ASP A 1 93 ? 23.241 14.857 -11.147 1.00 46.59 93 ASP A N 1
ATOM 768 C CA . ASP A 1 93 ? 24.127 14.039 -11.993 1.00 46.59 93 ASP A CA 1
ATOM 769 C C . ASP A 1 93 ? 24.250 12.520 -11.758 1.00 46.59 93 ASP A C 1
ATOM 771 O O . ASP A 1 93 ? 25.296 11.970 -12.110 1.00 46.59 93 ASP A O 1
ATOM 775 N N . ASP A 1 94 ? 23.192 11.820 -11.329 1.00 52.78 94 ASP A N 1
ATOM 776 C CA . ASP A 1 94 ? 23.076 10.362 -11.555 1.00 52.78 94 ASP A CA 1
ATOM 777 C C . ASP A 1 94 ? 22.088 10.068 -12.687 1.00 52.78 94 ASP A C 1
ATOM 779 O O . ASP A 1 94 ? 20.931 9.680 -12.504 1.00 52.78 94 ASP A O 1
ATOM 783 N N . LEU A 1 95 ? 22.552 10.323 -13.912 1.00 53.31 95 LEU A N 1
ATOM 784 C CA . LEU A 1 95 ? 21.846 9.944 -15.130 1.00 53.31 95 LEU A CA 1
ATOM 785 C C . LEU A 1 95 ? 22.028 8.441 -15.357 1.00 53.31 95 LEU A C 1
ATOM 787 O O . LEU A 1 95 ? 22.856 8.021 -16.162 1.00 53.31 95 LEU A O 1
ATOM 791 N N . SER A 1 96 ? 21.197 7.629 -14.703 1.00 59.97 96 SER A N 1
ATOM 792 C CA . SER A 1 96 ? 20.813 6.375 -15.343 1.00 59.97 96 SER A CA 1
ATOM 793 C C . SER A 1 96 ? 20.196 6.724 -16.689 1.00 59.97 96 SER A C 1
ATOM 795 O O . SER A 1 96 ? 19.181 7.422 -16.770 1.00 59.97 96 SER A O 1
ATOM 797 N N . LEU A 1 97 ? 20.835 6.266 -17.756 1.00 71.81 97 LEU A N 1
ATOM 798 C CA . LEU A 1 97 ? 20.287 6.389 -19.094 1.00 71.81 97 LEU A CA 1
ATOM 799 C C . LEU A 1 97 ? 19.233 5.311 -19.365 1.00 71.81 97 LEU A C 1
ATOM 801 O O . LEU A 1 97 ? 18.585 5.375 -20.398 1.00 71.81 97 LEU A O 1
ATOM 805 N N . TYR A 1 98 ? 19.008 4.346 -18.469 1.00 83.75 98 TYR A N 1
ATOM 806 C CA . TYR A 1 98 ? 17.978 3.337 -18.691 1.00 83.75 98 TYR A CA 1
ATOM 807 C C . TYR A 1 98 ? 16.591 3.826 -18.276 1.00 83.75 98 TYR A C 1
ATOM 809 O O . TYR A 1 98 ? 16.398 4.417 -17.209 1.00 83.75 98 TYR A O 1
ATOM 817 N N . ALA A 1 99 ? 15.599 3.520 -19.106 1.00 87.19 99 ALA A N 1
ATOM 818 C CA . ALA A 1 99 ? 14.200 3.751 -18.794 1.00 87.19 99 ALA A CA 1
ATOM 819 C C . ALA A 1 99 ? 13.337 2.546 -19.152 1.00 87.19 99 ALA A C 1
ATOM 821 O O . ALA A 1 99 ? 13.553 1.891 -20.168 1.00 87.19 99 ALA A O 1
ATOM 822 N N . LEU A 1 100 ? 12.335 2.300 -18.314 1.00 90.69 100 LEU A N 1
ATOM 823 C CA . LEU A 1 100 ? 11.264 1.356 -18.590 1.00 90.69 100 LEU A CA 1
ATOM 824 C C . LEU A 1 100 ? 10.170 2.050 -19.395 1.00 90.69 100 LEU A C 1
ATOM 826 O O . LEU A 1 100 ? 9.774 3.176 -19.071 1.00 90.69 100 LEU A O 1
ATOM 830 N N . LEU A 1 101 ? 9.688 1.371 -20.430 1.00 90.19 101 LEU A N 1
ATOM 831 C CA . LEU A 1 101 ? 8.653 1.854 -21.330 1.00 90.19 101 LEU A CA 1
ATOM 832 C C . LEU A 1 101 ? 7.306 1.243 -20.972 1.00 90.19 101 LEU A C 1
ATOM 834 O O . LEU A 1 101 ? 7.172 0.025 -20.872 1.00 90.19 101 LEU A O 1
ATOM 838 N N . PHE A 1 102 ? 6.294 2.092 -20.828 1.00 90.25 102 PHE A N 1
ATOM 839 C CA . PHE A 1 102 ? 4.937 1.686 -20.484 1.00 90.25 102 PHE A CA 1
ATOM 840 C C . PHE A 1 102 ? 3.967 2.114 -21.586 1.00 90.25 102 PHE A C 1
ATOM 842 O O . PHE A 1 102 ? 3.989 3.282 -21.980 1.00 90.25 102 PHE A O 1
ATOM 849 N N . PRO A 1 103 ? 3.120 1.212 -22.100 1.00 87.00 103 PRO A N 1
ATOM 850 C CA . PRO A 1 103 ? 2.277 1.488 -23.262 1.00 87.00 103 PRO A CA 1
ATOM 851 C C . PRO A 1 103 ? 1.180 2.528 -22.967 1.00 87.00 103 PRO A C 1
ATOM 853 O O . PRO A 1 103 ? 0.426 2.407 -22.004 1.00 87.00 103 PRO A O 1
ATOM 856 N N . CYS A 1 104 ? 1.011 3.510 -23.853 1.00 80.69 104 CYS A N 1
ATOM 857 C CA . CYS A 1 104 ? 0.043 4.616 -23.734 1.00 80.69 104 CYS A CA 1
ATOM 858 C C . CYS A 1 104 ? -1.089 4.581 -24.775 1.00 80.69 104 CYS A C 1
ATOM 860 O O . CYS A 1 104 ? -1.812 5.565 -24.928 1.00 80.69 104 CYS A O 1
ATOM 862 N N . GLY A 1 105 ? -1.208 3.501 -25.551 1.00 74.62 105 GLY A N 1
ATOM 863 C CA . GLY A 1 105 ? -2.261 3.358 -26.560 1.00 74.62 105 GLY A CA 1
ATOM 864 C C . GLY A 1 105 ? -3.662 3.206 -25.955 1.00 74.62 105 GLY A C 1
ATOM 865 O O . GLY A 1 105 ? -3.808 2.915 -24.773 1.00 74.62 105 GLY A O 1
ATOM 866 N N . ASN A 1 106 ? -4.702 3.344 -26.784 1.00 72.00 106 ASN A N 1
ATOM 867 C CA . ASN A 1 106 ? -6.106 3.204 -26.357 1.00 72.00 106 ASN A CA 1
ATOM 868 C C . ASN A 1 106 ? -6.447 1.823 -25.768 1.00 72.00 106 ASN A C 1
ATOM 870 O O . ASN A 1 106 ? -7.418 1.706 -25.031 1.00 72.00 106 ASN A O 1
ATOM 874 N N . ASP A 1 107 ? -5.659 0.797 -26.091 1.00 73.88 107 ASP A N 1
ATOM 875 C CA . ASP A 1 107 ? -5.825 -0.558 -25.558 1.00 73.88 107 ASP A CA 1
ATOM 876 C C . ASP A 1 107 ? -4.965 -0.808 -24.304 1.00 73.88 107 ASP A C 1
ATOM 878 O O . ASP A 1 107 ? -4.939 -1.919 -23.775 1.00 73.88 107 ASP A O 1
ATOM 882 N N . SER A 1 108 ? -4.229 0.199 -23.818 1.00 80.06 108 SER A N 1
ATOM 883 C CA . SER A 1 108 ? -3.345 0.041 -22.665 1.00 80.06 108 SER A CA 1
ATOM 884 C C . SER A 1 108 ? -4.077 0.227 -21.340 1.00 80.06 108 SER A C 1
ATOM 886 O O . SER A 1 108 ? -5.016 1.016 -21.227 1.00 80.06 108 SER A O 1
ATOM 888 N N . VAL A 1 109 ? -3.585 -0.442 -20.294 1.00 81.19 109 VAL A N 1
ATOM 889 C CA . VAL A 1 109 ? -4.082 -0.300 -18.913 1.00 81.19 109 VAL A CA 1
ATOM 890 C C . VAL A 1 109 ? -4.082 1.169 -18.469 1.00 81.19 109 VAL A C 1
ATOM 892 O O . VAL A 1 109 ? -5.015 1.626 -17.813 1.00 81.19 109 VAL A O 1
ATOM 895 N N . ILE A 1 110 ? -3.086 1.943 -18.895 1.00 82.38 110 ILE A N 1
ATOM 896 C CA . ILE A 1 110 ? -2.927 3.358 -18.539 1.00 82.38 110 ILE A CA 1
ATOM 897 C C . ILE A 1 110 ? -4.065 4.220 -19.080 1.00 82.38 110 ILE A C 1
ATOM 899 O O . ILE A 1 110 ? -4.520 5.127 -18.387 1.00 82.38 110 ILE A O 1
ATOM 903 N N . SER A 1 111 ? -4.583 3.907 -20.270 1.00 82.69 111 SER A N 1
ATOM 904 C CA . SER A 1 111 ? -5.728 4.623 -20.848 1.00 82.69 111 SER A CA 1
ATOM 905 C C . SER A 1 111 ? -7.012 4.484 -20.018 1.00 82.69 111 SER A C 1
ATOM 907 O O . SER A 1 111 ? -7.941 5.281 -20.157 1.00 82.69 111 SER A O 1
ATOM 909 N N . THR A 1 112 ? -7.067 3.485 -19.130 1.00 85.44 112 THR A N 1
ATOM 910 C CA . THR A 1 112 ? -8.222 3.228 -18.266 1.00 85.44 112 THR A CA 1
ATOM 911 C C . THR A 1 112 ? -8.164 3.975 -16.934 1.00 85.44 112 THR A C 1
ATOM 913 O O . THR A 1 112 ? -9.172 4.019 -16.232 1.00 85.44 112 THR A O 1
ATOM 916 N N . ILE A 1 113 ? -7.019 4.567 -16.577 1.00 88.31 113 ILE A N 1
ATOM 917 C CA . ILE A 1 113 ? -6.803 5.206 -15.275 1.00 88.31 113 ILE A CA 1
ATOM 918 C C . ILE A 1 113 ? -7.542 6.545 -15.194 1.00 88.31 113 ILE A C 1
ATOM 920 O O . ILE A 1 113 ? -7.377 7.421 -16.039 1.00 88.31 113 ILE A O 1
ATOM 924 N N . LYS A 1 114 ? -8.310 6.733 -14.117 1.00 89.56 114 LYS A N 1
ATOM 925 C CA . LYS A 1 114 ? -9.008 7.987 -13.797 1.00 89.56 114 LYS A CA 1
ATOM 926 C C . LYS A 1 114 ? -8.210 8.870 -12.838 1.00 89.56 114 LYS A C 1
ATOM 928 O O . LYS A 1 114 ? -7.982 10.052 -13.095 1.00 89.56 114 LYS A O 1
ATOM 933 N N . CYS A 1 115 ? -7.842 8.325 -11.680 1.00 91.19 115 CYS A N 1
ATOM 934 C CA . CYS A 1 115 ? -7.225 9.082 -10.588 1.00 91.19 115 CYS A CA 1
ATOM 935 C C . CYS A 1 115 ? -6.526 8.156 -9.587 1.00 91.19 115 CYS A C 1
ATOM 937 O O . CYS A 1 115 ? -6.714 6.942 -9.634 1.00 91.19 115 CYS A O 1
ATOM 939 N N . SER A 1 116 ? -5.709 8.721 -8.697 1.00 92.56 116 SER A N 1
ATOM 940 C CA . SER A 1 116 ? -5.131 7.969 -7.578 1.00 92.56 116 SER A CA 1
ATOM 941 C C . SER A 1 116 ? -6.180 7.726 -6.481 1.00 92.56 116 SER A C 1
ATOM 943 O O . SER A 1 116 ? -7.166 8.460 -6.386 1.00 92.56 116 SER A O 1
ATOM 945 N N . LEU A 1 117 ? -5.967 6.727 -5.618 1.00 94.56 117 LEU A N 1
ATOM 946 C CA . LEU A 1 117 ? -6.782 6.514 -4.416 1.00 94.56 117 LEU A CA 1
ATOM 947 C C . LEU A 1 117 ? -6.772 7.766 -3.527 1.00 94.56 117 LEU A C 1
ATOM 949 O O . LEU A 1 117 ? -7.818 8.145 -3.008 1.00 94.56 117 LEU A O 1
ATOM 953 N N . GLN A 1 118 ? -5.623 8.436 -3.398 1.00 92.69 118 GLN A N 1
ATOM 954 C CA . GLN A 1 118 ? -5.505 9.691 -2.651 1.00 92.69 118 GLN A CA 1
ATOM 955 C C . GLN A 1 118 ? -6.442 10.779 -3.207 1.00 92.69 118 GLN A C 1
ATOM 957 O O . GLN A 1 118 ? -7.259 11.311 -2.455 1.00 92.69 118 GLN A O 1
ATOM 962 N N . ASP A 1 119 ? -6.375 11.054 -4.516 1.00 92.62 119 ASP A N 1
ATOM 963 C CA . ASP A 1 119 ? -7.232 12.042 -5.193 1.00 92.62 119 ASP A CA 1
ATOM 964 C C . ASP A 1 119 ? -8.717 11.689 -4.995 1.00 92.62 119 ASP A C 1
ATOM 966 O O . ASP A 1 119 ? -9.551 12.546 -4.705 1.00 92.62 119 ASP A O 1
ATOM 970 N N . TYR A 1 120 ? -9.053 10.403 -5.124 1.00 93.88 120 TYR A N 1
ATOM 971 C CA . TYR A 1 120 ? -10.431 9.938 -5.022 1.00 93.88 120 TYR A CA 1
ATOM 972 C C . TYR A 1 120 ? -11.003 10.104 -3.607 1.00 93.88 120 TYR A C 1
ATOM 974 O O . TYR A 1 120 ? -12.160 10.492 -3.442 1.00 93.88 120 TYR A O 1
ATOM 982 N N . LEU A 1 121 ? -10.193 9.868 -2.569 1.00 94.12 121 LEU A N 1
ATOM 983 C CA . LEU A 1 121 ? -10.589 10.132 -1.184 1.00 94.12 121 LEU A CA 1
ATOM 984 C C . LEU A 1 121 ? -10.805 11.628 -0.929 1.00 94.12 121 LEU A C 1
ATOM 986 O O . LEU A 1 121 ? -11.729 11.996 -0.204 1.00 94.12 121 LEU A O 1
ATOM 990 N N . GLU A 1 122 ? -9.989 12.501 -1.518 1.00 93.38 122 GLU A N 1
ATOM 991 C CA . GLU A 1 122 ? -10.188 13.953 -1.435 1.00 93.38 122 GLU A CA 1
ATOM 992 C C . GLU A 1 122 ? -11.496 14.390 -2.105 1.00 93.38 122 GLU A C 1
ATOM 994 O O . GLU A 1 122 ? -12.246 15.185 -1.530 1.00 93.38 122 GLU A O 1
ATOM 999 N N . ASP A 1 123 ? -11.832 13.807 -3.255 1.00 93.62 123 ASP A N 1
ATOM 1000 C CA . ASP A 1 123 ? -13.110 14.047 -3.926 1.00 93.62 123 ASP A CA 1
ATOM 1001 C C . ASP A 1 123 ? -14.315 13.580 -3.098 1.00 93.62 123 ASP A C 1
ATOM 1003 O O . ASP A 1 123 ? -15.326 14.292 -3.022 1.00 93.62 123 ASP A O 1
ATOM 1007 N N . ILE A 1 124 ? -14.211 12.430 -2.422 1.00 94.25 124 ILE A N 1
ATOM 1008 C CA . ILE A 1 124 ? -15.239 11.954 -1.486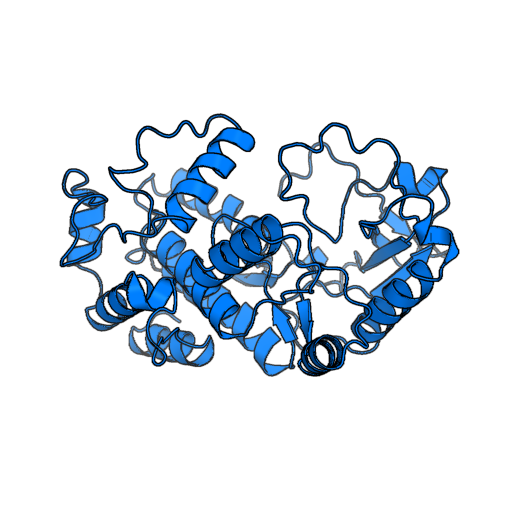 1.00 94.25 124 ILE A CA 1
ATOM 1009 C C . ILE A 1 124 ? -15.417 12.959 -0.343 1.00 94.25 124 ILE A C 1
ATOM 1011 O O . ILE A 1 124 ? -16.550 13.374 -0.091 1.00 94.25 124 ILE A O 1
ATOM 1015 N N . ARG A 1 125 ? -14.326 13.420 0.291 1.00 94.31 125 ARG A N 1
ATOM 1016 C CA . ARG A 1 125 ? -14.400 14.419 1.377 1.00 94.31 125 ARG A CA 1
ATOM 1017 C C . ARG A 1 125 ? -15.039 15.722 0.910 1.00 94.31 125 ARG A C 1
ATOM 1019 O O . ARG A 1 125 ? -15.870 16.292 1.614 1.00 94.31 125 ARG A O 1
ATOM 1026 N N . ARG A 1 126 ? -14.685 16.184 -0.290 1.00 94.31 126 ARG A N 1
ATOM 1027 C CA . ARG A 1 126 ? -15.242 17.407 -0.881 1.00 94.31 126 ARG A CA 1
ATOM 1028 C C . ARG A 1 126 ? -16.740 17.286 -1.166 1.00 94.31 126 ARG A C 1
ATOM 1030 O O . ARG A 1 126 ? -17.464 18.264 -1.005 1.00 94.31 126 ARG A O 1
ATOM 1037 N N . THR A 1 127 ? -17.198 16.108 -1.585 1.00 93.81 127 THR A N 1
ATOM 1038 C CA . THR A 1 127 ? -18.590 15.883 -2.009 1.00 93.81 127 THR A CA 1
ATOM 1039 C C . THR A 1 127 ? -19.513 15.543 -0.838 1.00 93.81 127 THR A C 1
ATOM 1041 O O . THR A 1 127 ? -20.630 16.048 -0.767 1.00 93.81 127 THR A O 1
ATOM 1044 N N . ASN A 1 128 ? -19.044 14.705 0.089 1.00 92.75 128 ASN A N 1
ATOM 1045 C CA . ASN A 1 128 ? -19.860 14.104 1.147 1.00 92.75 128 ASN A CA 1
ATOM 1046 C C . ASN A 1 128 ? -19.522 14.629 2.555 1.00 92.75 128 ASN A C 1
ATOM 1048 O O . ASN A 1 128 ? -20.169 14.231 3.521 1.00 92.75 128 ASN A O 1
ATOM 1052 N N . GLY A 1 129 ? -18.531 15.517 2.680 1.00 91.12 129 GLY A N 1
ATOM 1053 C CA . GLY A 1 129 ? -18.062 16.079 3.947 1.00 91.12 129 GLY A CA 1
ATOM 1054 C C . GLY A 1 129 ? -16.822 15.367 4.512 1.00 91.12 129 GLY A C 1
ATOM 1055 O O . GLY A 1 129 ? -16.493 14.258 4.083 1.00 91.12 129 GLY A O 1
ATOM 1056 N N . PRO A 1 130 ? -16.121 15.985 5.481 1.00 86.12 130 PRO A N 1
ATOM 1057 C CA . PRO A 1 130 ? -14.845 15.485 6.008 1.00 86.12 130 PRO A CA 1
ATOM 1058 C C . PRO A 1 130 ? -14.956 14.095 6.649 1.00 86.12 130 PRO A C 1
ATOM 1060 O O . PRO A 1 130 ? -14.075 13.266 6.455 1.00 86.12 130 PRO A O 1
ATOM 1063 N N . ASP A 1 131 ? -16.082 13.799 7.297 1.00 88.56 131 ASP A N 1
ATOM 1064 C CA . ASP A 1 131 ? -16.308 12.550 8.036 1.00 88.56 131 ASP A CA 1
ATOM 1065 C C . ASP A 1 131 ? -16.784 11.387 7.143 1.00 88.56 131 ASP A C 1
ATOM 1067 O O . ASP A 1 131 ? -17.260 10.366 7.628 1.00 88.56 131 ASP A O 1
ATOM 1071 N N . SER A 1 132 ? -16.708 11.520 5.816 1.00 91.88 132 SER A N 1
ATOM 1072 C CA . SER A 1 132 ? -17.253 10.526 4.878 1.00 91.88 132 SER A CA 1
ATOM 1073 C C . SER A 1 132 ? -16.271 9.414 4.482 1.00 91.88 132 SER A C 1
ATOM 1075 O O . SER A 1 132 ? -16.681 8.424 3.865 1.00 91.88 132 SER A O 1
ATOM 1077 N N . CYS A 1 133 ? -14.992 9.542 4.843 1.00 94.56 133 CYS A N 1
ATOM 1078 C CA . CYS A 1 133 ? -13.917 8.620 4.465 1.00 94.56 133 CYS A CA 1
ATOM 1079 C C . CYS A 1 133 ? -13.666 7.530 5.517 1.00 94.56 133 CYS A C 1
ATOM 1081 O O . CYS A 1 133 ? -12.569 7.405 6.047 1.00 94.56 133 CYS A O 1
ATOM 1083 N N . ASN A 1 134 ? -14.689 6.733 5.830 1.00 96.25 134 ASN A N 1
ATOM 1084 C CA . ASN A 1 134 ? -14.585 5.643 6.801 1.00 96.25 134 ASN A CA 1
ATOM 1085 C C . ASN A 1 134 ? -15.430 4.413 6.418 1.00 96.25 134 ASN A C 1
ATOM 1087 O O . ASN A 1 134 ? -16.226 4.455 5.479 1.00 96.25 134 ASN A O 1
ATOM 1091 N N . TYR A 1 135 ? -15.305 3.320 7.176 1.00 96.88 135 TYR A N 1
ATOM 1092 C CA . TYR A 1 135 ? -15.952 2.034 6.885 1.00 96.88 135 TYR A CA 1
ATOM 1093 C C . TYR A 1 135 ? -17.493 2.064 6.859 1.00 96.88 135 TYR A C 1
ATOM 1095 O O . TYR A 1 135 ? -18.113 1.153 6.311 1.00 96.88 135 TYR A O 1
ATOM 1103 N N . THR A 1 136 ? -18.151 3.068 7.444 1.00 95.75 136 THR A N 1
ATOM 1104 C CA . THR A 1 136 ? -19.619 3.194 7.368 1.00 95.75 136 THR A CA 1
ATOM 1105 C C . THR A 1 136 ? -20.081 3.562 5.955 1.00 95.75 136 THR A C 1
ATOM 1107 O O . THR A 1 136 ? -21.182 3.193 5.538 1.00 95.75 136 THR A O 1
ATOM 1110 N N . ASN A 1 137 ? -19.207 4.191 5.166 1.00 95.94 137 ASN A N 1
ATOM 1111 C CA . ASN A 1 137 ? -19.440 4.498 3.765 1.00 95.94 137 ASN A CA 1
ATOM 1112 C C . ASN A 1 137 ? -19.218 3.247 2.893 1.00 95.94 137 ASN A C 1
ATOM 1114 O O . ASN A 1 137 ? -18.151 2.632 2.906 1.00 95.94 137 ASN A O 1
ATOM 1118 N N . SER A 1 138 ? -20.230 2.848 2.114 1.00 95.19 138 SER A N 1
ATOM 1119 C CA . SER A 1 138 ? -20.137 1.690 1.208 1.00 95.19 138 SER A CA 1
ATOM 1120 C C . SER A 1 138 ? -19.065 1.848 0.135 1.00 95.19 138 SER A C 1
ATOM 1122 O O . SER A 1 138 ? -18.445 0.856 -0.234 1.00 95.19 138 SER A O 1
ATOM 1124 N N . LEU A 1 139 ? -18.805 3.072 -0.328 1.00 94.06 139 LEU A N 1
ATOM 1125 C CA . LEU A 1 139 ? -17.752 3.325 -1.303 1.00 94.06 139 LEU A CA 1
ATOM 1126 C C . LEU A 1 139 ? -16.377 3.028 -0.704 1.00 94.06 139 LEU A C 1
ATOM 1128 O O . LEU A 1 139 ? -15.595 2.317 -1.314 1.00 94.06 139 LEU A O 1
ATOM 1132 N N . ILE A 1 140 ? -1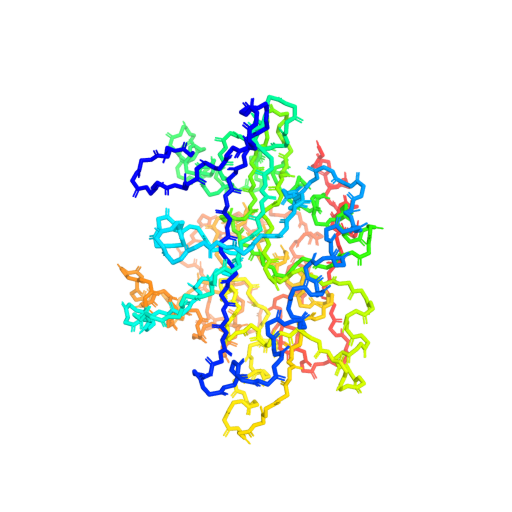6.108 3.477 0.523 1.00 96.25 140 ILE A N 1
ATOM 1133 C CA . ILE A 1 140 ? -14.841 3.200 1.217 1.00 96.25 140 ILE A CA 1
ATOM 1134 C C . ILE A 1 140 ? -14.648 1.699 1.447 1.00 96.25 140 ILE A C 1
ATOM 1136 O O . ILE A 1 140 ? -13.546 1.186 1.274 1.00 96.25 140 ILE A O 1
ATOM 1140 N N . ARG A 1 141 ? -15.725 0.974 1.767 1.00 96.69 141 ARG A N 1
ATOM 1141 C CA . ARG A 1 141 ? -15.702 -0.492 1.875 1.00 96.69 141 ARG A CA 1
ATOM 1142 C C . ARG A 1 141 ? -15.339 -1.168 0.553 1.00 96.69 141 ARG A C 1
ATOM 1144 O O . ARG A 1 141 ? -14.498 -2.062 0.552 1.00 96.69 141 ARG A O 1
ATOM 1151 N N . LEU A 1 142 ? -15.911 -0.703 -0.559 1.00 95.06 142 LEU A N 1
ATOM 1152 C CA . LEU A 1 142 ? -15.559 -1.182 -1.896 1.00 95.06 142 LEU A CA 1
ATOM 1153 C C . LEU A 1 142 ? -14.096 -0.864 -2.240 1.00 95.06 142 LEU A C 1
ATOM 1155 O O . LEU A 1 142 ? -13.380 -1.734 -2.721 1.00 95.06 142 LEU A O 1
ATOM 1159 N N . LEU A 1 143 ? -13.614 0.347 -1.939 1.00 95.81 143 LEU A N 1
ATOM 1160 C CA . LEU A 1 143 ? -12.209 0.715 -2.149 1.00 95.81 143 LEU A CA 1
ATOM 1161 C C . LEU A 1 143 ? -11.262 -0.141 -1.301 1.00 95.81 143 LEU A C 1
ATOM 1163 O O . LEU A 1 143 ? -10.190 -0.512 -1.778 1.00 95.81 143 LEU A O 1
ATOM 1167 N N . ALA A 1 144 ? -11.651 -0.488 -0.072 1.00 97.06 144 ALA A N 1
ATOM 1168 C CA . ALA A 1 144 ? -10.884 -1.393 0.775 1.00 97.06 144 ALA A CA 1
ATOM 1169 C C . ALA A 1 144 ? -10.808 -2.784 0.139 1.00 97.06 144 ALA A C 1
ATOM 1171 O O . ALA A 1 144 ? -9.712 -3.313 -0.027 1.00 97.06 144 ALA A O 1
ATOM 1172 N N . TYR A 1 145 ? -11.940 -3.330 -0.310 1.00 97.31 145 TYR A N 1
ATOM 1173 C CA . TYR A 1 145 ? -11.979 -4.603 -1.027 1.00 97.31 145 TYR A CA 1
ATOM 1174 C C . TYR A 1 145 ? -11.103 -4.584 -2.288 1.00 97.31 145 TYR A C 1
ATOM 1176 O O . TYR A 1 145 ? -10.239 -5.446 -2.447 1.00 97.31 145 TYR A O 1
ATOM 1184 N N . SER A 1 146 ? -11.260 -3.573 -3.147 1.00 95.75 146 SER A N 1
ATOM 1185 C CA . SER A 1 146 ? -10.479 -3.418 -4.380 1.00 95.75 146 SER A CA 1
ATOM 1186 C C . SER A 1 146 ? -8.977 -3.275 -4.109 1.00 95.75 146 SER A C 1
ATOM 1188 O O . SER A 1 146 ? -8.172 -3.829 -4.855 1.00 95.75 146 SER A O 1
ATOM 1190 N N . THR A 1 147 ? -8.588 -2.578 -3.034 1.00 96.94 147 THR A N 1
ATOM 1191 C CA . THR A 1 147 ? -7.183 -2.435 -2.607 1.00 96.94 147 THR A CA 1
ATOM 1192 C C . THR A 1 147 ? -6.582 -3.800 -2.272 1.00 96.94 147 THR A C 1
ATOM 1194 O O . THR A 1 147 ? -5.512 -4.149 -2.772 1.00 96.94 147 THR A O 1
ATOM 1197 N N . VAL A 1 148 ? -7.284 -4.607 -1.466 1.00 97.94 148 VAL A N 1
ATOM 1198 C CA . VAL A 1 148 ? -6.835 -5.967 -1.122 1.00 97.94 148 VAL A CA 1
ATOM 1199 C C . VAL A 1 148 ? -6.804 -6.857 -2.358 1.00 97.94 148 VAL A C 1
ATOM 1201 O O . VAL A 1 148 ? -5.854 -7.618 -2.537 1.00 97.94 148 VAL A O 1
ATOM 1204 N N . TYR A 1 149 ? -7.819 -6.756 -3.216 1.00 96.81 149 TYR A N 1
ATOM 1205 C CA . TYR A 1 149 ? -7.933 -7.571 -4.419 1.00 96.81 149 TYR A CA 1
ATOM 1206 C C . TYR A 1 149 ? -6.766 -7.342 -5.387 1.00 96.81 149 TYR A C 1
ATOM 1208 O O . TYR A 1 149 ? -6.199 -8.311 -5.887 1.00 96.81 149 TYR A O 1
ATOM 1216 N N . ALA A 1 150 ? -6.344 -6.089 -5.585 1.00 96.44 150 ALA A N 1
ATOM 1217 C CA . ALA A 1 150 ? -5.183 -5.774 -6.415 1.00 96.44 150 ALA A CA 1
ATOM 1218 C C . ALA A 1 150 ? -3.909 -6.472 -5.906 1.00 96.44 150 ALA A C 1
ATOM 1220 O O . ALA A 1 150 ? -3.221 -7.143 -6.670 1.00 96.44 150 ALA A O 1
ATOM 1221 N N . ILE A 1 151 ? -3.635 -6.401 -4.598 1.00 97.44 151 ILE A N 1
ATOM 1222 C CA . ILE A 1 151 ? -2.473 -7.073 -3.992 1.00 97.44 151 ILE A CA 1
ATOM 1223 C C . ILE A 1 151 ? -2.613 -8.602 -4.037 1.00 97.44 151 ILE A C 1
ATOM 1225 O O . ILE A 1 151 ? -1.635 -9.310 -4.279 1.00 97.44 151 ILE A O 1
ATOM 1229 N N . TYR A 1 152 ? -3.821 -9.129 -3.824 1.00 97.00 152 TYR A N 1
ATOM 1230 C CA . TYR A 1 152 ? -4.100 -10.560 -3.927 1.00 97.00 152 TYR A CA 1
ATOM 1231 C C . TYR A 1 152 ? -3.770 -11.111 -5.319 1.00 97.00 152 TYR A C 1
ATOM 1233 O O . TYR A 1 152 ? -3.109 -12.145 -5.411 1.00 97.00 152 TYR A O 1
ATOM 1241 N N . GLU A 1 153 ? -4.190 -10.427 -6.386 1.00 95.06 153 GLU A N 1
ATOM 1242 C CA . GLU A 1 153 ? -3.935 -10.873 -7.759 1.00 95.06 153 GLU A CA 1
ATOM 1243 C C . GLU A 1 153 ? -2.433 -10.892 -8.071 1.00 95.06 153 GLU A C 1
ATOM 1245 O O . GLU A 1 153 ? -1.933 -11.892 -8.584 1.00 95.06 153 GLU A O 1
ATOM 1250 N N . ILE A 1 154 ? -1.680 -9.865 -7.668 1.00 94.00 154 ILE A N 1
ATOM 1251 C CA . ILE A 1 154 ? -0.218 -9.842 -7.841 1.00 94.00 154 ILE A CA 1
ATOM 1252 C C . ILE A 1 154 ? 0.461 -10.996 -7.084 1.00 94.00 154 ILE A C 1
ATOM 1254 O O . ILE A 1 154 ? 1.236 -11.751 -7.682 1.00 94.00 154 ILE A O 1
ATOM 1258 N N . ASN A 1 155 ? 0.088 -11.218 -5.817 1.00 94.88 155 ASN A N 1
ATOM 1259 C CA . ASN A 1 155 ? 0.580 -12.345 -5.018 1.00 94.88 155 ASN A CA 1
ATOM 1260 C C . ASN A 1 155 ? 0.272 -13.700 -5.664 1.00 94.88 155 ASN A C 1
ATOM 1262 O O . ASN A 1 155 ? 1.118 -14.598 -5.671 1.00 94.88 155 ASN A O 1
ATOM 1266 N N . ARG A 1 156 ? -0.929 -13.860 -6.227 1.00 93.19 156 ARG A N 1
ATOM 1267 C CA . ARG A 1 156 ? -1.374 -15.098 -6.878 1.00 93.19 156 ARG A CA 1
ATOM 1268 C C . ARG A 1 156 ? -0.526 -15.456 -8.101 1.00 93.19 156 ARG A C 1
ATOM 1270 O O . ARG A 1 156 ? -0.359 -16.642 -8.380 1.00 93.19 156 ARG A O 1
ATOM 1277 N N . PHE A 1 157 ? 0.032 -14.463 -8.792 1.00 90.62 157 PHE A N 1
ATOM 1278 C CA . PHE A 1 157 ? 0.941 -14.666 -9.924 1.00 90.62 157 PHE A CA 1
ATOM 1279 C C . PHE A 1 157 ? 2.424 -14.740 -9.527 1.00 90.62 157 PHE A C 1
ATOM 1281 O O . PHE A 1 157 ? 3.281 -14.795 -10.402 1.00 90.62 157 PHE A O 1
ATOM 1288 N N . GLY A 1 158 ? 2.735 -14.823 -8.228 1.00 90.44 158 GLY A N 1
ATOM 1289 C CA . GLY A 1 158 ? 4.091 -15.075 -7.730 1.00 90.44 158 GLY A CA 1
ATOM 1290 C C . GLY A 1 158 ? 4.930 -13.822 -7.479 1.00 90.44 158 GLY A C 1
ATOM 1291 O O . GLY A 1 158 ? 6.135 -13.944 -7.237 1.00 90.44 158 GLY A O 1
ATOM 1292 N N . TYR A 1 159 ? 4.301 -12.647 -7.505 1.00 92.56 159 TYR A N 1
ATOM 1293 C CA . TYR A 1 159 ? 4.945 -11.367 -7.236 1.00 92.56 159 TYR A CA 1
ATOM 1294 C C . TYR A 1 159 ? 4.526 -10.836 -5.873 1.00 92.56 159 TYR A C 1
ATOM 1296 O O . TYR A 1 159 ? 3.379 -10.933 -5.462 1.00 92.56 159 TYR A O 1
ATOM 1304 N N . GLN A 1 160 ? 5.466 -10.220 -5.189 1.00 93.19 160 GLN A N 1
ATOM 1305 C CA . GLN A 1 160 ? 5.262 -9.484 -3.963 1.00 93.19 160 GLN A CA 1
ATOM 1306 C C . GLN A 1 160 ? 5.397 -7.996 -4.280 1.00 93.19 160 GLN A C 1
ATOM 1308 O O . GLN A 1 160 ? 6.381 -7.596 -4.897 1.00 93.19 160 GLN A O 1
ATOM 1313 N N . TYR A 1 161 ? 4.444 -7.185 -3.835 1.00 94.12 161 TYR A N 1
ATOM 1314 C CA . TYR A 1 161 ? 4.424 -5.743 -4.039 1.00 94.12 161 TYR A CA 1
ATOM 1315 C C . TYR A 1 161 ? 4.639 -5.003 -2.716 1.00 94.12 161 TYR A C 1
ATOM 1317 O O . TYR A 1 161 ? 3.759 -4.979 -1.856 1.00 94.12 161 TYR A O 1
ATOM 1325 N N . CYS A 1 162 ? 5.809 -4.388 -2.553 1.00 92.00 162 CYS A N 1
ATOM 1326 C CA . CYS A 1 162 ? 6.227 -3.781 -1.286 1.00 92.00 162 CYS A CA 1
ATOM 1327 C C . CYS A 1 162 ? 6.193 -2.246 -1.282 1.00 92.00 162 CYS A C 1
ATOM 1329 O O . CYS A 1 162 ? 6.518 -1.645 -0.260 1.00 92.00 162 CYS A O 1
ATOM 1331 N N . ASP A 1 163 ? 5.779 -1.608 -2.380 1.00 91.88 163 ASP A N 1
ATOM 1332 C CA . ASP A 1 163 ? 5.617 -0.150 -2.459 1.00 91.88 163 ASP A CA 1
ATOM 1333 C C . ASP A 1 163 ? 4.172 0.275 -2.139 1.00 91.88 163 ASP A C 1
ATOM 1335 O O . ASP A 1 163 ? 3.473 0.848 -2.975 1.00 91.88 163 ASP A O 1
ATOM 1339 N N . ILE A 1 164 ? 3.668 -0.097 -0.957 1.00 94.06 164 ILE A N 1
ATOM 1340 C CA . ILE A 1 164 ? 2.278 0.176 -0.556 1.00 94.06 164 ILE A CA 1
ATOM 1341 C C . ILE A 1 164 ? 2.157 1.613 -0.038 1.00 94.06 164 ILE A C 1
ATOM 1343 O O . ILE A 1 164 ? 2.620 1.929 1.053 1.00 94.06 164 ILE A O 1
ATOM 1347 N N . ASP A 1 165 ? 1.480 2.461 -0.812 1.00 91.44 165 ASP A N 1
ATOM 1348 C CA . ASP A 1 165 ? 1.066 3.817 -0.443 1.00 91.44 165 ASP A CA 1
ATOM 1349 C C . ASP A 1 165 ? -0.184 4.220 -1.243 1.00 91.44 165 ASP A C 1
ATOM 1351 O O . ASP A 1 165 ? -0.381 3.735 -2.355 1.00 91.44 165 ASP A O 1
ATOM 1355 N N . MET A 1 166 ? -1.029 5.118 -0.721 1.00 91.06 166 MET A N 1
ATOM 1356 C CA . MET A 1 166 ? -2.258 5.555 -1.411 1.00 91.06 166 MET A CA 1
ATOM 1357 C C . MET A 1 166 ? -1.998 6.129 -2.810 1.00 91.06 166 MET A C 1
ATOM 1359 O O . MET A 1 166 ? -2.826 5.967 -3.704 1.00 91.06 166 MET A O 1
ATOM 1363 N N . SER A 1 167 ? -0.845 6.763 -3.031 1.00 88.44 167 SER A N 1
ATOM 1364 C CA . SER A 1 167 ? -0.452 7.303 -4.339 1.00 88.44 167 SER A CA 1
ATOM 1365 C C . SER A 1 167 ? -0.111 6.232 -5.386 1.00 88.44 167 SER A C 1
ATOM 1367 O O . SER A 1 167 ? 0.065 6.564 -6.557 1.00 88.44 167 SER A O 1
ATOM 1369 N N . ARG A 1 168 ? -0.034 4.955 -4.987 1.00 91.50 168 ARG A N 1
ATOM 1370 C CA . ARG A 1 168 ? 0.337 3.817 -5.846 1.00 91.50 168 ARG A CA 1
ATOM 1371 C C . ARG A 1 168 ? -0.846 3.006 -6.346 1.00 91.50 168 ARG A C 1
ATOM 1373 O O . ARG A 1 168 ? -0.660 2.110 -7.160 1.00 91.50 168 ARG A O 1
ATOM 1380 N N . PHE A 1 169 ? -2.045 3.306 -5.862 1.00 95.00 169 PHE A N 1
ATOM 1381 C CA . PHE A 1 169 ? -3.276 2.662 -6.296 1.00 95.00 169 PHE A CA 1
ATOM 1382 C C . PHE A 1 169 ? -4.031 3.634 -7.195 1.00 95.00 169 PHE A C 1
ATOM 1384 O O . PHE A 1 169 ? -4.428 4.713 -6.758 1.00 95.00 169 PHE A O 1
ATOM 1391 N N . PHE A 1 170 ? -4.238 3.254 -8.450 1.00 94.94 170 PHE A N 1
ATOM 1392 C CA . PHE A 1 170 ? -4.949 4.048 -9.443 1.00 94.94 170 PHE A CA 1
ATOM 1393 C C . PHE A 1 170 ? -6.295 3.424 -9.759 1.00 94.94 170 PHE A C 1
ATOM 1395 O O . PHE A 1 170 ? -6.377 2.247 -10.095 1.00 94.94 170 PHE A O 1
ATOM 1402 N N . LEU A 1 171 ? -7.359 4.208 -9.634 1.00 93.75 171 LEU A N 1
ATOM 1403 C CA . LEU A 1 171 ? -8.702 3.755 -9.946 1.00 93.75 171 LEU A CA 1
ATOM 1404 C C . LEU A 1 171 ? -8.900 3.749 -11.462 1.00 93.75 171 LEU A C 1
ATOM 1406 O O . LEU A 1 171 ? -8.691 4.774 -12.120 1.00 93.75 171 LEU A O 1
ATOM 1410 N N . ASP A 1 172 ? -9.325 2.614 -12.002 1.00 91.12 172 ASP A N 1
ATOM 1411 C CA . ASP A 1 172 ? -9.648 2.456 -13.413 1.00 91.12 172 ASP A CA 1
ATOM 1412 C C . ASP A 1 172 ? -11.080 2.924 -13.741 1.00 91.12 172 ASP A C 1
ATOM 1414 O O . ASP A 1 172 ? -11.883 3.319 -12.884 1.00 91.12 172 ASP A O 1
ATOM 1418 N N . ASN A 1 173 ? -11.434 2.864 -15.024 1.00 86.44 173 ASN A N 1
ATOM 1419 C CA . ASN A 1 173 ? -12.760 3.236 -15.497 1.00 86.44 173 ASN A CA 1
ATOM 1420 C C . ASN A 1 173 ? -13.887 2.363 -14.920 1.00 86.44 173 ASN A C 1
ATOM 1422 O O . ASN A 1 173 ? -15.014 2.858 -14.808 1.00 86.44 173 ASN A O 1
ATOM 1426 N N . ASN A 1 174 ? -13.576 1.136 -14.505 1.00 85.75 174 ASN A N 1
ATOM 1427 C CA . ASN A 1 174 ? -14.501 0.134 -13.984 1.00 85.75 174 ASN A CA 1
ATOM 1428 C C . ASN A 1 174 ? -14.606 0.129 -12.446 1.00 85.75 174 ASN A C 1
ATOM 1430 O O . ASN A 1 174 ? -15.431 -0.604 -11.906 1.00 85.75 174 ASN A O 1
ATOM 1434 N N . GLY A 1 175 ? -13.816 0.946 -11.743 1.00 84.56 175 GLY A N 1
ATOM 1435 C CA . GLY A 1 175 ? -13.801 1.015 -10.279 1.00 84.56 175 GLY A CA 1
ATOM 1436 C C . GLY A 1 175 ? -12.854 0.017 -9.597 1.00 84.56 175 GLY A C 1
ATOM 1437 O O . GLY A 1 175 ? -12.955 -0.189 -8.387 1.00 84.56 175 GLY A O 1
ATOM 1438 N N . TRP A 1 176 ? -11.937 -0.593 -10.346 1.00 90.31 176 TRP A N 1
ATOM 1439 C CA . TRP A 1 176 ? -10.879 -1.461 -9.833 1.00 90.31 176 TRP A CA 1
ATOM 1440 C C . TRP A 1 176 ? -9.569 -0.702 -9.676 1.00 90.31 176 TRP A C 1
ATOM 1442 O O . TRP A 1 176 ? -9.315 0.280 -10.373 1.00 90.31 176 TRP A O 1
ATOM 1452 N N . PHE A 1 177 ? -8.721 -1.169 -8.760 1.00 94.81 177 PHE A N 1
ATOM 1453 C CA . PHE A 1 177 ? -7.392 -0.600 -8.596 1.00 94.81 177 PHE A CA 1
ATOM 1454 C C . PHE A 1 177 ? -6.363 -1.268 -9.505 1.00 94.81 177 PHE A C 1
ATOM 1456 O O . PHE A 1 177 ? -6.284 -2.493 -9.597 1.00 94.81 177 PHE A O 1
ATOM 1463 N N . ILE A 1 178 ? -5.553 -0.417 -10.125 1.00 93.94 178 ILE A N 1
ATOM 1464 C CA . ILE A 1 178 ? -4.340 -0.732 -10.865 1.00 93.94 178 ILE A CA 1
ATOM 1465 C C . ILE A 1 178 ? -3.167 -0.198 -10.043 1.00 93.94 178 ILE A C 1
ATOM 1467 O O . ILE A 1 178 ? -3.145 0.972 -9.663 1.00 93.94 178 ILE A O 1
ATOM 1471 N N . LEU A 1 179 ? -2.192 -1.050 -9.765 1.00 94.62 179 LEU A N 1
ATOM 1472 C CA . LEU A 1 179 ? -0.979 -0.697 -9.044 1.00 94.62 179 LEU A CA 1
ATOM 1473 C C . LEU A 1 179 ? 0.017 0.011 -9.958 1.00 94.62 179 LEU A C 1
ATOM 1475 O O . LEU A 1 179 ? 0.149 -0.317 -11.143 1.00 94.62 179 LEU A O 1
ATOM 1479 N N . ASP A 1 180 ? 0.758 0.952 -9.384 1.00 92.44 180 ASP A N 1
ATOM 1480 C CA . ASP A 1 180 ? 1.963 1.461 -10.018 1.00 92.44 180 ASP A CA 1
ATOM 1481 C C . ASP A 1 180 ? 3.053 0.389 -10.070 1.00 92.44 180 ASP A C 1
ATOM 1483 O O . ASP A 1 180 ? 3.189 -0.415 -9.153 1.00 92.44 180 ASP A O 1
ATOM 1487 N N . PHE A 1 181 ? 3.867 0.395 -11.120 1.00 91.50 181 PHE A N 1
ATOM 1488 C CA . PHE A 1 181 ? 5.093 -0.395 -11.122 1.00 91.50 181 PHE A CA 1
ATOM 1489 C C . PHE A 1 181 ? 6.205 0.372 -10.414 1.00 91.50 181 PHE A C 1
ATOM 1491 O O . PHE A 1 181 ? 6.429 1.556 -10.683 1.00 91.50 181 PHE A O 1
ATOM 1498 N N . SER A 1 182 ? 6.932 -0.329 -9.547 1.00 88.06 182 SER A N 1
ATOM 1499 C CA . SER A 1 182 ? 8.060 0.207 -8.792 1.00 88.06 182 SER A CA 1
ATOM 1500 C C . SER A 1 182 ? 9.205 -0.801 -8.727 1.00 88.06 182 SER A C 1
ATOM 1502 O O . SER A 1 182 ? 9.041 -1.984 -9.018 1.00 88.06 182 SER A O 1
ATOM 1504 N N . ASN A 1 183 ? 10.373 -0.339 -8.286 1.00 82.88 183 ASN A N 1
ATOM 1505 C CA . ASN A 1 183 ? 11.539 -1.182 -8.007 1.00 82.88 183 ASN A CA 1
ATOM 1506 C C . ASN A 1 183 ? 11.384 -2.060 -6.745 1.00 82.88 183 ASN A C 1
ATOM 1508 O O . ASN A 1 183 ? 12.327 -2.746 -6.359 1.00 82.88 183 ASN A O 1
ATOM 1512 N N . MET A 1 184 ? 10.225 -2.024 -6.078 1.00 87.62 184 MET A N 1
ATOM 1513 C CA . MET A 1 184 ? 9.927 -2.846 -4.903 1.00 87.62 184 MET A CA 1
ATOM 1514 C C . MET A 1 184 ? 8.916 -3.957 -5.205 1.00 87.62 184 MET A C 1
ATOM 1516 O O . MET A 1 184 ? 8.110 -4.335 -4.346 1.00 87.62 184 MET A O 1
ATOM 1520 N N . ILE A 1 185 ? 8.958 -4.471 -6.433 1.00 89.44 185 ILE A N 1
ATOM 1521 C CA . ILE A 1 185 ? 8.278 -5.698 -6.823 1.00 89.44 185 ILE A CA 1
ATOM 1522 C C . ILE A 1 185 ? 9.280 -6.850 -6.871 1.00 89.44 185 ILE A C 1
ATOM 1524 O O . ILE A 1 185 ? 10.348 -6.726 -7.463 1.00 89.44 185 ILE A O 1
ATOM 1528 N N . TYR A 1 186 ? 8.944 -7.966 -6.227 1.00 87.38 186 TYR A N 1
ATOM 1529 C CA . TYR A 1 186 ? 9.867 -9.090 -6.070 1.00 87.38 186 TYR A CA 1
ATOM 1530 C C . TYR A 1 186 ? 9.191 -10.421 -6.357 1.00 87.38 186 TYR A C 1
ATOM 1532 O O . TYR A 1 186 ? 8.073 -10.683 -5.923 1.00 87.38 186 TYR A O 1
ATOM 1540 N N . THR A 1 187 ? 9.910 -11.319 -7.007 1.00 86.81 187 THR A N 1
ATOM 1541 C CA . THR A 1 187 ? 9.541 -12.726 -7.155 1.00 86.81 187 THR A CA 1
ATOM 1542 C C . THR A 1 187 ? 10.119 -13.564 -6.012 1.00 86.81 187 THR A C 1
ATOM 1544 O O . THR A 1 187 ? 11.081 -13.190 -5.334 1.00 86.81 187 THR A O 1
ATOM 1547 N N . SER A 1 188 ? 9.581 -14.767 -5.797 1.00 79.75 188 SER A N 1
ATOM 1548 C CA . SER A 1 188 ? 10.188 -15.712 -4.844 1.00 79.75 188 SER A CA 1
ATOM 1549 C C . SER A 1 188 ? 11.612 -16.130 -5.237 1.00 79.75 188 SER A C 1
ATOM 1551 O O . SER A 1 188 ? 12.438 -16.363 -4.356 1.00 79.75 188 SER A O 1
ATOM 1553 N N . ALA A 1 189 ? 11.914 -16.201 -6.538 1.00 77.06 189 ALA A N 1
ATOM 1554 C CA . ALA A 1 189 ? 13.244 -16.554 -7.036 1.00 77.06 189 ALA A CA 1
ATOM 1555 C C . ALA A 1 189 ? 14.291 -15.501 -6.650 1.00 77.06 189 ALA A C 1
ATOM 1557 O O . ALA A 1 189 ? 15.380 -15.835 -6.191 1.00 77.06 189 ALA A O 1
ATOM 1558 N N . GLU A 1 190 ? 13.935 -14.227 -6.759 1.00 75.88 190 GLU A N 1
ATOM 1559 C CA . GLU A 1 190 ? 14.802 -13.104 -6.405 1.00 75.88 190 GLU A CA 1
ATOM 1560 C C . GLU A 1 190 ? 15.189 -13.085 -4.927 1.00 75.88 190 GLU A C 1
ATOM 1562 O O . GLU A 1 190 ? 16.357 -12.886 -4.589 1.00 75.88 190 GLU A O 1
ATOM 1567 N N . LYS A 1 191 ? 14.246 -13.397 -4.034 1.00 71.44 191 LYS A N 1
ATOM 1568 C CA . LYS A 1 191 ? 14.545 -13.538 -2.601 1.00 71.44 191 LYS A CA 1
ATOM 1569 C C . LYS A 1 191 ? 15.556 -14.641 -2.312 1.00 71.44 191 LYS A C 1
ATOM 1571 O O . LYS A 1 191 ? 16.417 -14.474 -1.449 1.00 71.44 191 LYS A O 1
ATOM 1576 N N . LEU A 1 192 ? 15.463 -15.766 -3.021 1.00 71.19 192 LEU A N 1
ATOM 1577 C CA . LEU A 1 192 ? 16.432 -16.855 -2.891 1.00 71.19 192 LEU A CA 1
ATOM 1578 C C . LEU A 1 192 ? 17.816 -16.409 -3.377 1.00 71.19 192 LEU A C 1
ATOM 1580 O O . LEU A 1 192 ? 18.809 -16.647 -2.696 1.00 71.19 192 LEU A O 1
ATOM 1584 N N . MET A 1 193 ? 17.876 -15.676 -4.493 1.00 70.81 193 MET A N 1
ATOM 1585 C CA . MET A 1 193 ? 19.134 -15.147 -5.024 1.00 70.81 193 MET A CA 1
ATOM 1586 C C . MET A 1 193 ? 19.825 -14.164 -4.065 1.00 70.81 193 MET A C 1
ATOM 1588 O O . MET A 1 193 ? 21.051 -14.196 -3.966 1.00 70.81 193 MET A O 1
ATOM 1592 N N . VAL A 1 194 ? 19.075 -13.330 -3.330 1.00 71.06 194 VAL A N 1
ATOM 1593 C CA . VAL A 1 194 ? 19.637 -12.465 -2.268 1.00 71.06 194 VAL A CA 1
ATOM 1594 C C . VAL A 1 194 ? 20.249 -13.290 -1.146 1.00 71.06 194 VAL A C 1
ATOM 1596 O O . VAL A 1 194 ? 21.372 -13.014 -0.724 1.00 71.06 194 VAL A O 1
ATOM 1599 N N . ASN A 1 195 ? 19.548 -14.325 -0.686 1.00 66.69 195 ASN A N 1
ATOM 1600 C CA . ASN A 1 195 ? 20.038 -15.175 0.397 1.00 66.69 195 ASN A CA 1
ATOM 1601 C C . ASN A 1 195 ? 21.320 -15.933 0.021 1.00 66.69 195 ASN A C 1
ATOM 1603 O O . ASN A 1 195 ? 22.181 -16.122 0.879 1.00 66.69 195 ASN A O 1
ATOM 1607 N N . ASP A 1 196 ? 21.473 -16.289 -1.254 1.00 63.81 196 ASP A N 1
ATOM 1608 C CA . ASP A 1 196 ? 22.655 -16.973 -1.785 1.00 63.81 196 ASP A CA 1
ATOM 1609 C C . ASP A 1 196 ? 23.800 -16.016 -2.180 1.00 63.81 196 ASP A C 1
ATOM 1611 O O . ASP A 1 196 ? 24.832 -16.468 -2.683 1.00 63.81 196 ASP A O 1
ATOM 1615 N N . GLY A 1 197 ? 23.635 -14.699 -1.989 1.00 64.06 197 GLY A N 1
ATOM 1616 C CA . GLY A 1 197 ? 24.632 -13.685 -2.353 1.00 64.06 197 GLY A CA 1
ATOM 1617 C C . GLY A 1 197 ? 24.814 -13.491 -3.864 1.00 64.06 197 GLY A C 1
ATOM 1618 O O . GLY A 1 197 ? 25.868 -13.044 -4.302 1.00 64.06 197 GLY A O 1
ATOM 1619 N N . ARG A 1 198 ? 23.811 -13.859 -4.673 1.00 57.38 198 ARG A N 1
ATOM 1620 C CA . ARG A 1 198 ? 23.840 -13.831 -6.151 1.00 57.38 198 ARG A CA 1
ATOM 1621 C C . ARG A 1 198 ? 22.864 -12.816 -6.754 1.00 57.38 198 ARG A C 1
ATOM 1623 O O . ARG A 1 198 ? 22.514 -12.928 -7.928 1.00 57.38 198 ARG A O 1
ATOM 1630 N N . SER A 1 199 ? 22.350 -11.895 -5.946 1.00 64.81 199 SER A N 1
ATOM 1631 C CA . SER A 1 199 ? 21.303 -10.965 -6.364 1.00 64.81 199 SER A CA 1
ATOM 1632 C C . SER A 1 199 ? 21.840 -9.800 -7.185 1.00 64.81 199 SER A C 1
ATOM 1634 O O . SER A 1 199 ? 22.879 -9.237 -6.861 1.00 64.81 199 SER A O 1
ATOM 1636 N N . CYS A 1 200 ? 21.074 -9.420 -8.205 1.00 58.72 200 CYS A N 1
ATOM 1637 C CA . CYS A 1 200 ? 21.215 -8.181 -8.970 1.00 58.72 200 CYS A CA 1
ATOM 1638 C C . CYS A 1 200 ? 20.296 -7.051 -8.467 1.00 58.72 200 CYS A C 1
ATOM 1640 O O . CYS A 1 200 ? 20.223 -5.999 -9.093 1.00 58.72 200 CYS A O 1
ATOM 1642 N N . ILE A 1 201 ? 19.565 -7.280 -7.373 1.00 63.12 201 ILE A N 1
ATOM 1643 C CA . ILE A 1 201 ? 18.669 -6.291 -6.767 1.00 63.12 201 ILE A CA 1
ATOM 1644 C C . ILE A 1 201 ? 19.499 -5.336 -5.920 1.00 63.12 201 ILE A C 1
ATOM 1646 O O . ILE A 1 201 ? 20.127 -5.766 -4.952 1.00 63.12 201 ILE A O 1
ATOM 1650 N N . GLU A 1 202 ? 19.466 -4.052 -6.264 1.00 58.84 202 GLU A N 1
ATOM 1651 C CA . GLU A 1 202 ? 19.975 -2.995 -5.394 1.00 58.84 202 GLU A CA 1
ATOM 1652 C C . GLU A 1 202 ? 19.146 -2.927 -4.109 1.00 58.84 202 GLU A C 1
ATOM 1654 O O . GLU A 1 202 ? 17.924 -3.104 -4.126 1.00 58.84 202 GLU A O 1
ATOM 1659 N N . GLU A 1 203 ? 19.803 -2.661 -2.977 1.00 60.41 203 GLU A N 1
ATOM 1660 C CA . GLU A 1 203 ? 19.067 -2.323 -1.767 1.00 60.41 203 GLU A CA 1
ATOM 1661 C C . GLU A 1 203 ? 18.296 -1.026 -2.044 1.00 60.41 203 GLU A C 1
ATOM 1663 O O . GLU A 1 203 ? 18.922 -0.009 -2.350 1.00 60.41 203 GLU A O 1
ATOM 1668 N N . PRO A 1 204 ? 16.954 -1.012 -1.951 1.00 58.50 204 PRO A N 1
ATOM 1669 C CA . PRO A 1 204 ? 16.247 0.255 -1.997 1.00 58.50 204 PRO A CA 1
ATOM 1670 C C . PRO A 1 204 ? 16.754 1.076 -0.809 1.00 58.50 204 PRO A C 1
ATOM 1672 O O . PRO A 1 204 ? 16.579 0.665 0.339 1.00 58.50 204 PRO A O 1
ATOM 1675 N N . GLU A 1 205 ? 17.427 2.203 -1.065 1.00 56.69 205 GLU A N 1
ATOM 1676 C CA . GLU A 1 205 ? 18.028 3.033 -0.006 1.00 56.69 205 GLU A CA 1
ATOM 1677 C C . GLU A 1 205 ? 17.006 3.382 1.080 1.00 56.69 205 GLU A C 1
ATOM 1679 O O . GLU A 1 205 ? 17.331 3.395 2.268 1.00 56.69 205 GLU A O 1
ATOM 1684 N N . GLU A 1 206 ? 15.735 3.524 0.701 1.00 67.00 206 GLU A N 1
ATOM 1685 C CA . GLU A 1 206 ? 14.607 3.781 1.588 1.00 67.00 206 GLU A CA 1
ATOM 1686 C C . GLU A 1 206 ? 13.339 3.039 1.131 1.00 67.00 206 GLU A C 1
ATOM 1688 O O . GLU A 1 206 ? 13.226 2.599 -0.011 1.00 67.00 206 GLU A O 1
ATOM 1693 N N . PHE A 1 207 ? 12.383 2.898 2.048 1.00 75.44 207 PHE A N 1
ATOM 1694 C CA . PHE A 1 207 ? 11.067 2.295 1.818 1.00 75.44 207 PHE A CA 1
ATOM 1695 C C . PHE A 1 207 ? 9.975 3.370 1.964 1.00 75.44 207 PHE A C 1
ATOM 1697 O O . PHE A 1 207 ? 10.236 4.394 2.604 1.00 75.44 207 PHE A O 1
ATOM 1704 N N . PRO A 1 208 ? 8.746 3.161 1.449 1.00 82.38 208 PRO A N 1
ATOM 1705 C CA . PRO A 1 208 ? 7.614 4.033 1.756 1.00 82.38 208 PRO A CA 1
ATOM 1706 C C . PRO A 1 208 ? 7.336 4.033 3.260 1.00 82.38 208 PRO A C 1
ATOM 1708 O O . PRO A 1 208 ? 6.711 3.125 3.803 1.00 82.38 208 PRO A O 1
ATOM 1711 N N . MET A 1 209 ? 7.810 5.075 3.939 1.00 87.31 209 MET A N 1
ATOM 1712 C CA . MET A 1 209 ? 7.789 5.144 5.399 1.00 87.31 209 MET A CA 1
ATOM 1713 C C . MET A 1 209 ? 6.372 5.085 5.965 1.00 87.31 209 MET A C 1
ATOM 1715 O O . MET A 1 209 ? 6.163 4.446 6.985 1.00 87.31 209 MET A O 1
ATOM 1719 N N . THR A 1 210 ? 5.399 5.686 5.273 1.00 89.44 210 THR A N 1
ATOM 1720 C CA . THR A 1 210 ? 4.025 5.874 5.757 1.00 89.44 210 THR A CA 1
ATOM 1721 C C . THR A 1 210 ? 3.341 4.592 6.214 1.00 89.44 210 THR A C 1
ATOM 1723 O O . THR A 1 210 ? 2.585 4.641 7.172 1.00 89.44 210 THR A O 1
ATOM 1726 N N . TYR A 1 211 ? 3.589 3.460 5.556 1.00 94.31 211 TYR A N 1
ATOM 1727 C CA . TYR A 1 211 ? 2.945 2.188 5.895 1.00 94.31 211 TYR A CA 1
ATOM 1728 C C . TYR A 1 211 ? 3.958 1.063 6.116 1.00 94.31 211 TYR A C 1
ATOM 1730 O O . TYR A 1 211 ? 3.572 -0.104 6.164 1.00 94.31 211 TYR A O 1
ATOM 1738 N N . VAL A 1 212 ? 5.254 1.369 6.222 1.00 93.44 212 VAL A N 1
ATOM 1739 C CA . VAL A 1 212 ? 6.284 0.342 6.423 1.00 93.44 212 VAL A CA 1
ATOM 1740 C C . VAL A 1 212 ? 6.101 -0.352 7.772 1.00 93.44 212 VAL A C 1
ATOM 1742 O O . VAL A 1 212 ? 5.668 0.242 8.758 1.00 93.44 212 VAL A O 1
ATOM 1745 N N . GLU A 1 213 ? 6.451 -1.631 7.821 1.00 95.12 213 GLU A N 1
ATOM 1746 C CA . GLU A 1 213 ? 6.469 -2.379 9.068 1.00 95.12 213 GLU A CA 1
ATOM 1747 C C . GLU A 1 213 ? 7.543 -1.851 10.042 1.00 95.12 213 GLU A C 1
ATOM 1749 O O . GLU A 1 213 ? 8.712 -1.734 9.651 1.00 95.12 213 GLU A O 1
ATOM 1754 N N . PRO A 1 214 ? 7.200 -1.609 11.326 1.00 95.56 214 PRO A N 1
ATOM 1755 C CA . PRO A 1 214 ? 8.166 -1.190 12.337 1.00 95.56 214 PRO A CA 1
ATOM 1756 C C . PRO A 1 214 ? 9.362 -2.137 12.475 1.00 95.56 214 PRO A C 1
ATOM 1758 O O . PRO A 1 214 ? 10.497 -1.669 12.527 1.00 95.56 214 PRO A O 1
ATOM 1761 N N . ALA A 1 215 ? 9.147 -3.458 12.480 1.00 94.69 215 ALA A N 1
ATOM 1762 C CA . ALA A 1 215 ? 10.233 -4.439 12.577 1.00 94.69 215 ALA A CA 1
ATOM 1763 C C . ALA A 1 215 ? 11.240 -4.331 11.417 1.00 94.69 215 ALA A C 1
ATOM 1765 O O . ALA A 1 215 ? 12.454 -4.333 11.649 1.00 94.69 215 ALA A O 1
ATOM 1766 N N . LEU A 1 216 ? 10.752 -4.198 10.177 1.00 92.38 216 LEU A N 1
ATOM 1767 C CA . LEU A 1 216 ? 11.594 -3.998 8.996 1.00 92.38 216 LEU A CA 1
ATOM 1768 C C . LEU A 1 216 ? 12.412 -2.705 9.108 1.00 92.38 216 LEU A C 1
ATOM 1770 O O . LEU A 1 216 ? 13.627 -2.726 8.895 1.00 92.38 216 LEU A O 1
ATOM 1774 N N . PHE A 1 217 ? 11.765 -1.597 9.483 1.00 92.00 217 PHE A N 1
ATOM 1775 C CA . PHE A 1 217 ? 12.434 -0.309 9.662 1.00 92.00 217 PHE A CA 1
ATOM 1776 C C . PHE A 1 217 ? 13.522 -0.370 10.742 1.00 92.00 217 PHE A C 1
ATOM 1778 O O . PHE A 1 217 ? 14.665 0.017 10.500 1.00 92.00 217 PHE A O 1
ATOM 1785 N N . GLN A 1 218 ? 13.190 -0.890 11.925 1.00 92.50 218 GLN A N 1
ATOM 1786 C CA . GLN A 1 218 ? 14.117 -0.995 13.054 1.00 92.50 218 GLN A CA 1
ATOM 1787 C C . GLN A 1 218 ? 15.316 -1.888 12.716 1.00 92.50 218 GLN A C 1
ATOM 1789 O O . GLN A 1 218 ? 16.452 -1.526 13.020 1.00 92.50 218 GLN A O 1
ATOM 1794 N N . THR A 1 219 ? 15.079 -3.011 12.028 1.00 90.75 219 THR A N 1
ATOM 1795 C CA . THR A 1 219 ? 16.146 -3.911 11.565 1.00 90.75 219 THR A CA 1
ATOM 1796 C C . THR A 1 219 ? 17.101 -3.179 10.627 1.00 90.75 219 THR A C 1
ATOM 1798 O O . THR A 1 219 ? 18.311 -3.196 10.849 1.00 90.75 219 THR A O 1
ATOM 1801 N N . LYS A 1 220 ? 16.576 -2.473 9.618 1.00 87.19 220 LYS A N 1
ATOM 1802 C CA . LYS A 1 220 ? 17.405 -1.710 8.677 1.00 87.19 220 LYS A CA 1
ATOM 1803 C C . LYS A 1 220 ? 18.201 -0.604 9.374 1.00 87.19 220 LYS A C 1
ATOM 1805 O O . LYS A 1 220 ? 19.399 -0.457 9.134 1.00 87.19 220 LYS A O 1
ATOM 1810 N N . THR A 1 221 ? 17.568 0.132 10.285 1.00 87.44 221 THR A N 1
ATOM 1811 C CA . THR A 1 221 ? 18.227 1.172 11.089 1.00 87.44 221 THR A CA 1
ATOM 1812 C C . THR A 1 221 ? 19.364 0.593 11.931 1.00 87.44 221 THR A C 1
ATOM 1814 O O . THR A 1 221 ? 20.466 1.144 11.942 1.00 87.44 221 THR A O 1
ATOM 1817 N N . GLN A 1 222 ? 19.145 -0.553 12.579 1.00 88.62 222 GLN A N 1
ATOM 1818 C CA . GLN A 1 222 ? 20.170 -1.239 13.363 1.00 88.62 222 GLN A CA 1
ATOM 1819 C C . GLN A 1 222 ? 21.328 -1.744 12.488 1.00 88.62 222 GLN A C 1
ATOM 1821 O O . GLN A 1 222 ? 22.492 -1.600 12.861 1.00 88.62 222 GLN A O 1
ATOM 1826 N N . MET A 1 223 ? 21.033 -2.308 11.313 1.00 86.38 223 MET A N 1
ATOM 1827 C CA . MET A 1 223 ? 22.052 -2.745 10.352 1.00 86.38 223 MET A CA 1
ATOM 1828 C C . MET A 1 223 ? 22.931 -1.574 9.903 1.00 86.38 223 MET A C 1
ATOM 1830 O O . MET A 1 223 ? 24.158 -1.685 9.938 1.00 86.38 223 MET A O 1
ATOM 1834 N N . LYS A 1 224 ? 22.319 -0.425 9.582 1.00 83.69 224 LYS A N 1
ATOM 1835 C CA . LYS A 1 224 ? 23.028 0.808 9.212 1.00 83.69 224 LYS A CA 1
ATOM 1836 C C . LYS A 1 224 ? 23.931 1.310 10.341 1.00 83.69 224 LYS A C 1
ATOM 1838 O O . LYS A 1 224 ? 25.091 1.622 10.097 1.00 83.69 224 LYS A O 1
ATOM 1843 N N . GLN A 1 225 ? 23.437 1.335 11.581 1.00 86.31 225 GLN A N 1
ATOM 1844 C CA . GLN A 1 225 ? 24.228 1.729 12.759 1.00 86.31 225 GLN A CA 1
ATOM 1845 C C . GLN A 1 225 ? 25.420 0.794 13.015 1.00 86.31 225 GLN A C 1
ATOM 1847 O O . GLN A 1 225 ? 26.467 1.239 13.481 1.00 86.31 225 GLN A O 1
ATOM 1852 N N . ASN A 1 226 ? 25.278 -0.488 12.677 1.00 87.62 226 ASN A N 1
ATOM 1853 C CA . ASN A 1 226 ? 26.323 -1.499 12.824 1.00 87.62 226 ASN A CA 1
ATOM 1854 C C . ASN A 1 226 ? 27.250 -1.614 11.598 1.00 87.62 226 ASN A C 1
ATOM 1856 O O . ASN A 1 226 ? 28.065 -2.537 11.556 1.00 87.62 226 ASN A O 1
ATOM 1860 N N . ASN A 1 227 ? 27.135 -0.718 10.607 1.00 81.88 227 ASN A N 1
ATOM 1861 C CA . ASN A 1 227 ? 27.869 -0.770 9.335 1.00 81.88 227 ASN A CA 1
ATOM 1862 C C . ASN A 1 227 ? 27.743 -2.129 8.614 1.00 81.88 227 ASN A C 1
ATOM 1864 O O . ASN A 1 227 ? 28.716 -2.655 8.072 1.00 81.88 227 ASN A O 1
ATOM 1868 N N . GLN A 1 228 ? 26.551 -2.730 8.636 1.00 77.50 228 GLN A N 1
ATOM 1869 C CA . GLN A 1 228 ? 26.265 -3.977 7.927 1.00 77.50 228 GLN A CA 1
ATOM 1870 C C . GLN A 1 228 ? 25.716 -3.685 6.527 1.00 77.50 228 GLN A C 1
ATOM 1872 O O . GLN A 1 228 ? 24.601 -3.195 6.387 1.00 77.50 228 GLN A O 1
ATOM 1877 N N . SER A 1 229 ? 26.470 -4.055 5.492 1.00 66.25 229 SER A N 1
ATOM 1878 C CA . SER A 1 229 ? 26.108 -3.848 4.079 1.00 66.25 229 SER A CA 1
ATOM 1879 C C . SER A 1 229 ? 25.361 -5.045 3.472 1.00 66.25 229 SER A C 1
ATOM 1881 O O . SER A 1 229 ? 25.772 -5.576 2.441 1.00 66.25 229 SER A O 1
ATOM 1883 N N . LYS A 1 230 ? 24.308 -5.548 4.131 1.00 71.94 230 LYS A N 1
ATOM 1884 C CA . LYS A 1 230 ? 23.510 -6.672 3.606 1.00 71.94 230 LYS A CA 1
ATOM 1885 C C . LYS A 1 230 ? 22.155 -6.178 3.105 1.00 71.94 230 LYS A C 1
ATOM 1887 O O . LYS A 1 230 ? 21.424 -5.552 3.859 1.00 71.94 230 LYS A O 1
ATOM 1892 N N . ILE A 1 231 ? 21.790 -6.583 1.887 1.00 73.44 231 ILE A N 1
ATOM 1893 C CA . ILE A 1 231 ? 20.466 -6.327 1.309 1.00 73.44 231 ILE A CA 1
ATOM 1894 C C . ILE A 1 231 ? 19.389 -6.958 2.201 1.00 73.44 231 ILE A C 1
ATOM 1896 O O . ILE A 1 231 ? 19.353 -8.181 2.386 1.00 73.44 231 ILE A O 1
ATOM 1900 N N . LEU A 1 232 ? 18.494 -6.121 2.724 1.00 79.19 232 LEU A N 1
ATOM 1901 C CA . LEU A 1 232 ? 17.315 -6.540 3.473 1.00 79.19 232 LEU A CA 1
ATOM 1902 C C . LEU A 1 232 ? 16.066 -6.336 2.614 1.00 79.19 232 LEU A C 1
ATOM 1904 O O . LEU A 1 232 ? 15.555 -5.223 2.500 1.00 79.19 232 LEU A O 1
ATOM 1908 N N . LEU A 1 233 ? 15.562 -7.419 2.017 1.00 82.88 233 LEU A N 1
ATOM 1909 C CA . LEU A 1 233 ? 14.299 -7.368 1.283 1.00 82.88 233 LEU A CA 1
ATOM 1910 C C . LEU A 1 233 ? 13.099 -7.599 2.216 1.00 82.88 233 LEU A C 1
ATOM 1912 O O . LEU A 1 233 ? 13.140 -8.525 3.032 1.00 82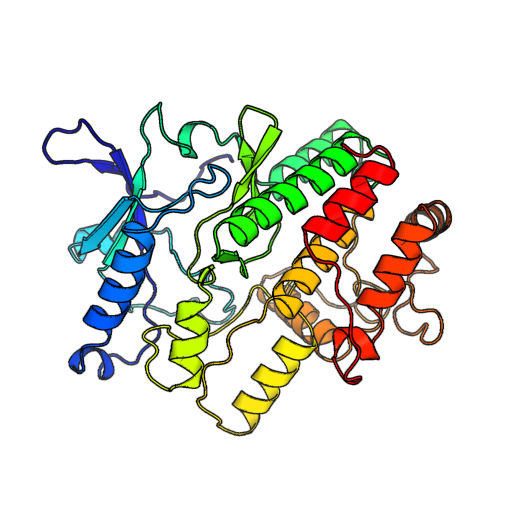.88 233 LEU A O 1
ATOM 1916 N N . PRO A 1 234 ? 12.006 -6.829 2.064 1.00 88.38 234 PRO A N 1
ATOM 1917 C CA . PRO A 1 234 ? 10.757 -7.076 2.779 1.00 88.38 234 PRO A CA 1
ATOM 1918 C C . PRO A 1 234 ? 10.189 -8.465 2.457 1.00 88.38 234 PRO A C 1
ATOM 1920 O O . PRO A 1 234 ? 10.083 -8.878 1.299 1.00 88.38 234 PRO A O 1
ATOM 1923 N N . ASP A 1 235 ? 9.762 -9.200 3.481 1.00 89.62 235 ASP A N 1
ATOM 1924 C CA . ASP A 1 235 ? 9.061 -10.473 3.316 1.00 89.62 235 ASP A CA 1
ATOM 1925 C C . ASP A 1 235 ? 7.536 -10.290 3.171 1.00 89.62 235 ASP A C 1
ATOM 1927 O O . ASP A 1 235 ? 7.009 -9.179 3.254 1.00 89.62 235 ASP A O 1
ATOM 1931 N N . TYR A 1 236 ? 6.805 -11.379 2.892 1.00 92.75 236 TYR A N 1
ATOM 1932 C CA . TYR A 1 236 ? 5.346 -11.299 2.725 1.00 92.75 236 TYR A CA 1
ATOM 1933 C C . TYR A 1 236 ? 4.649 -10.788 3.989 1.00 92.75 236 TYR A C 1
ATOM 1935 O O . TYR A 1 236 ? 3.608 -10.150 3.886 1.00 92.75 236 TYR A O 1
ATOM 1943 N N . ALA A 1 237 ? 5.228 -11.027 5.166 1.00 93.81 237 ALA A N 1
ATOM 1944 C CA . ALA A 1 237 ? 4.708 -10.486 6.408 1.00 93.81 237 ALA A CA 1
ATOM 1945 C C . ALA A 1 237 ? 4.811 -8.951 6.429 1.00 93.81 237 ALA A C 1
ATOM 1947 O O . ALA A 1 237 ? 3.810 -8.298 6.709 1.00 93.81 237 ALA A O 1
ATOM 1948 N N . ALA A 1 238 ? 5.939 -8.372 6.010 1.00 94.19 238 ALA A N 1
ATOM 1949 C CA . ALA A 1 238 ? 6.093 -6.920 5.922 1.00 94.19 238 ALA A CA 1
ATOM 1950 C C . ALA A 1 238 ? 5.099 -6.307 4.919 1.00 94.19 238 ALA A C 1
ATOM 1952 O O . ALA A 1 238 ? 4.453 -5.309 5.228 1.00 94.19 238 ALA A O 1
ATOM 1953 N N . GLN A 1 239 ? 4.888 -6.947 3.759 1.00 95.94 239 GLN A N 1
ATOM 1954 C CA . GLN A 1 239 ? 3.843 -6.527 2.812 1.00 95.94 239 GLN A CA 1
ATOM 1955 C C . GLN A 1 239 ? 2.446 -6.571 3.452 1.00 95.94 239 GLN A C 1
ATOM 1957 O O . GLN A 1 239 ? 1.669 -5.625 3.325 1.00 95.94 239 GLN A O 1
ATOM 1962 N N . ASN A 1 240 ? 2.102 -7.678 4.112 1.00 97.75 240 ASN A N 1
ATOM 1963 C CA . ASN A 1 240 ? 0.784 -7.867 4.719 1.00 97.75 240 ASN A CA 1
ATOM 1964 C C . ASN A 1 240 ? 0.535 -6.864 5.852 1.00 97.75 240 ASN A C 1
ATOM 1966 O O . ASN A 1 240 ? -0.587 -6.375 6.007 1.00 97.75 240 ASN A O 1
ATOM 1970 N N . TYR A 1 241 ? 1.575 -6.522 6.615 1.00 97.75 241 TYR A N 1
ATOM 1971 C CA . TYR A 1 241 ? 1.526 -5.435 7.582 1.00 97.75 241 TYR A CA 1
ATOM 1972 C C . TYR A 1 241 ? 1.212 -4.104 6.888 1.00 97.75 241 TYR A C 1
ATOM 1974 O O . TYR A 1 241 ? 0.245 -3.440 7.261 1.00 97.75 241 TYR A O 1
ATOM 1982 N N . SER A 1 242 ? 1.960 -3.742 5.840 1.00 97.56 242 SER A N 1
ATOM 1983 C CA . SER A 1 242 ? 1.757 -2.482 5.116 1.00 97.56 242 SER A CA 1
ATOM 1984 C C . SER A 1 242 ? 0.369 -2.375 4.486 1.00 97.56 242 SER A C 1
ATOM 1986 O O . SER A 1 242 ? -0.280 -1.333 4.588 1.00 97.56 242 SER A O 1
ATOM 1988 N N . LEU A 1 243 ? -0.145 -3.471 3.918 1.00 98.38 243 LEU A N 1
ATOM 1989 C CA . LEU A 1 243 ? -1.531 -3.552 3.453 1.00 98.38 243 LEU A CA 1
ATOM 1990 C C . LEU A 1 243 ? -2.515 -3.302 4.602 1.00 98.38 243 LEU A C 1
ATOM 1992 O O . LEU A 1 243 ? -3.462 -2.537 4.450 1.00 98.38 243 LEU A O 1
ATOM 1996 N N . SER A 1 244 ? -2.282 -3.905 5.767 1.00 98.56 244 SER A N 1
ATOM 1997 C CA . SER A 1 244 ? -3.144 -3.732 6.940 1.00 98.56 244 SER A CA 1
ATOM 1998 C C . SER A 1 244 ? -3.121 -2.293 7.471 1.00 98.56 244 SER A C 1
ATOM 2000 O O . SER A 1 244 ? -4.170 -1.761 7.835 1.00 98.56 244 SER A O 1
ATOM 2002 N N . ALA A 1 245 ? -1.959 -1.634 7.471 1.00 98.25 245 ALA A N 1
ATOM 2003 C CA . ALA A 1 245 ? -1.816 -0.224 7.837 1.00 98.25 245 ALA A CA 1
ATOM 2004 C C . ALA A 1 245 ? -2.579 0.701 6.873 1.00 98.25 245 ALA A C 1
ATOM 2006 O O . ALA A 1 245 ? -3.315 1.586 7.320 1.00 98.25 245 ALA A O 1
ATOM 2007 N N . LEU A 1 246 ? -2.485 0.446 5.563 1.00 98.06 246 LEU A N 1
ATOM 2008 C CA . LEU A 1 246 ? -3.263 1.160 4.548 1.00 98.06 246 LEU A CA 1
ATOM 2009 C C . LEU A 1 246 ? -4.774 0.936 4.725 1.00 98.06 246 LEU A C 1
ATOM 2011 O O . LEU A 1 246 ? -5.545 1.895 4.684 1.00 98.06 246 LEU A O 1
ATOM 2015 N N . LEU A 1 247 ? -5.208 -0.305 4.971 1.00 98.38 247 LEU A N 1
ATOM 2016 C CA . LEU A 1 247 ? -6.618 -0.621 5.220 1.00 98.38 247 LEU A CA 1
ATOM 2017 C C . LEU A 1 247 ? -7.152 0.090 6.458 1.00 98.38 247 LEU A C 1
ATOM 2019 O O . LEU A 1 247 ? -8.250 0.637 6.419 1.00 98.38 247 LEU A O 1
ATOM 2023 N N . PHE A 1 248 ? -6.381 0.125 7.543 1.00 98.44 248 PHE A N 1
ATOM 2024 C CA . PHE A 1 248 ? -6.768 0.873 8.731 1.00 98.44 248 PHE A CA 1
ATOM 2025 C C . PHE A 1 248 ? -6.939 2.362 8.409 1.00 98.44 248 PHE A C 1
ATOM 2027 O O . PHE A 1 248 ? -7.980 2.946 8.715 1.00 98.44 248 PHE A O 1
ATOM 2034 N N . ARG A 1 249 ? -5.966 2.957 7.703 1.00 96.81 249 ARG A N 1
ATOM 2035 C CA . ARG A 1 249 ? -6.036 4.359 7.274 1.00 96.81 249 ARG A CA 1
ATOM 2036 C C . ARG A 1 249 ? -7.248 4.638 6.389 1.00 96.81 249 ARG A C 1
ATOM 2038 O O . ARG A 1 249 ? -7.820 5.720 6.496 1.00 96.81 249 ARG A O 1
ATOM 2045 N N . LEU A 1 250 ? -7.639 3.697 5.536 1.00 96.25 250 LEU A N 1
ATOM 2046 C CA . LEU A 1 250 ? -8.802 3.820 4.661 1.00 96.25 250 LEU A CA 1
ATOM 2047 C C . LEU A 1 250 ? -10.128 3.690 5.427 1.00 96.25 250 LEU A C 1
ATOM 2049 O O . LEU A 1 250 ? -11.071 4.425 5.156 1.00 96.25 250 LEU A O 1
ATOM 2053 N N . LEU A 1 251 ? -10.206 2.774 6.395 1.00 97.56 251 LEU A N 1
ATOM 2054 C CA . LEU A 1 251 ? -11.438 2.458 7.123 1.00 97.56 251 LEU A CA 1
ATOM 2055 C C . LEU A 1 251 ? -11.728 3.414 8.290 1.00 97.56 251 LEU A C 1
ATOM 2057 O O . LEU A 1 251 ? -12.892 3.537 8.676 1.00 97.56 251 LEU A O 1
ATOM 2061 N N . PHE A 1 252 ? -10.713 4.093 8.830 1.00 96.94 252 PHE A N 1
ATOM 2062 C CA . PHE A 1 252 ? -10.846 4.994 9.985 1.00 96.94 252 PHE A CA 1
ATOM 2063 C C . PHE A 1 252 ? -10.415 6.440 9.709 1.00 96.94 252 PHE A C 1
ATOM 2065 O O . PHE A 1 252 ? -10.415 7.268 10.603 1.00 96.94 252 PHE A O 1
ATOM 2072 N N . ASP A 1 253 ? -10.021 6.775 8.486 1.00 94.81 253 ASP A N 1
ATOM 2073 C CA . ASP A 1 253 ? -9.455 8.082 8.121 1.00 94.81 253 ASP A CA 1
ATOM 2074 C C . ASP A 1 253 ? -8.245 8.559 8.964 1.00 94.81 253 ASP A C 1
ATOM 2076 O O . ASP A 1 253 ? -7.894 9.737 8.953 1.00 94.81 253 ASP A O 1
ATOM 2080 N N . ILE A 1 254 ? -7.570 7.661 9.688 1.00 94.06 254 ILE A N 1
ATOM 2081 C CA . ILE A 1 254 ? -6.449 7.993 10.579 1.00 94.06 254 ILE A CA 1
ATOM 2082 C C . ILE A 1 254 ? -5.367 6.916 10.518 1.00 94.06 254 ILE A C 1
ATOM 2084 O O . ILE A 1 254 ? -5.651 5.737 10.328 1.00 94.06 254 ILE A O 1
ATOM 2088 N N . HIS A 1 255 ? -4.101 7.317 10.623 1.00 94.81 255 HIS A N 1
ATOM 2089 C CA . HIS A 1 255 ? -2.987 6.370 10.641 1.00 94.81 255 HIS A CA 1
ATOM 2090 C C . HIS A 1 255 ? -2.954 5.601 11.983 1.00 94.81 255 HIS A C 1
ATOM 2092 O O . HIS A 1 255 ? -3.185 6.236 13.015 1.00 94.81 255 HIS A O 1
ATOM 2098 N N . PRO A 1 256 ? -2.620 4.289 12.016 1.00 97.00 256 PRO A N 1
ATOM 2099 C CA . PRO A 1 256 ? -2.651 3.465 13.238 1.00 97.00 256 PRO A CA 1
ATOM 2100 C C . PRO A 1 256 ? -1.884 4.029 14.436 1.00 97.00 256 PRO A C 1
ATOM 2102 O O . PRO A 1 256 ? -2.213 3.728 15.579 1.00 97.00 256 PRO A O 1
ATOM 2105 N N . TYR A 1 257 ? -0.860 4.841 14.179 1.00 96.25 257 TYR A N 1
ATOM 2106 C CA . TYR A 1 257 ? 0.003 5.423 15.208 1.00 96.25 257 TYR A CA 1
ATOM 2107 C C . TYR A 1 257 ? -0.121 6.943 15.333 1.00 96.25 257 TYR A C 1
ATOM 2109 O O . TYR A 1 257 ? 0.658 7.553 16.054 1.00 96.25 257 TYR A O 1
ATOM 2117 N N . ASN A 1 258 ? -1.065 7.585 14.642 1.00 93.31 258 ASN A N 1
ATOM 2118 C CA . ASN A 1 258 ? -1.218 9.038 14.712 1.00 93.31 258 ASN A CA 1
ATOM 2119 C C . ASN A 1 258 ? -2.136 9.453 15.869 1.00 93.31 258 ASN A C 1
ATOM 2121 O O . ASN A 1 258 ? -3.279 9.834 15.642 1.00 93.31 258 ASN A O 1
ATOM 2125 N N . GLY A 1 259 ? -1.635 9.345 17.098 1.00 94.38 259 GLY A N 1
ATOM 2126 C CA . GLY A 1 259 ? -2.333 9.794 18.299 1.00 94.38 259 GLY A CA 1
ATOM 2127 C C . GLY A 1 259 ? -1.576 10.879 19.053 1.00 94.38 259 GLY A C 1
ATOM 2128 O O . GLY A 1 259 ? -0.673 11.528 18.515 1.00 94.38 259 GLY A O 1
ATOM 2129 N N . ARG A 1 260 ? -1.942 11.065 20.325 1.00 94.44 260 ARG A N 1
ATOM 2130 C CA . ARG A 1 260 ? -1.449 12.157 21.176 1.00 94.44 260 ARG A CA 1
ATOM 2131 C C . ARG A 1 260 ? 0.076 12.247 21.263 1.00 94.44 260 ARG A C 1
ATOM 2133 O O . ARG A 1 260 ? 0.615 13.350 21.336 1.00 94.44 260 ARG A O 1
ATOM 2140 N N . LEU A 1 261 ? 0.780 11.115 21.249 1.00 92.44 261 LEU A N 1
ATOM 2141 C CA . LEU A 1 261 ? 2.240 11.089 21.387 1.00 92.44 261 LEU A CA 1
ATOM 2142 C C . LEU A 1 261 ? 2.940 11.814 20.226 1.00 92.44 261 LEU A C 1
ATOM 2144 O O . LEU A 1 261 ? 4.038 12.341 20.397 1.00 92.44 261 LEU A O 1
ATOM 2148 N N . TYR A 1 262 ? 2.287 11.871 19.064 1.00 91.69 262 TYR A N 1
ATOM 2149 C CA . TYR A 1 262 ? 2.848 12.403 17.823 1.00 91.69 262 TYR A CA 1
ATOM 2150 C C . TYR A 1 262 ? 2.070 13.594 17.254 1.00 91.69 262 TYR A C 1
ATOM 2152 O O . TYR A 1 262 ? 2.372 14.060 16.155 1.00 91.69 262 TYR A O 1
ATOM 2160 N N . GLU A 1 263 ? 1.078 14.105 17.980 1.00 87.38 263 GLU A N 1
ATOM 2161 C CA . GLU A 1 263 ? 0.214 15.201 17.529 1.00 87.38 263 GLU A CA 1
ATOM 2162 C C . GLU A 1 263 ? 0.988 16.514 17.329 1.00 87.38 263 GLU A C 1
ATOM 2164 O O . GLU A 1 263 ? 0.686 17.294 16.431 1.00 87.38 263 GLU A O 1
ATOM 2169 N N . THR A 1 264 ? 2.038 16.736 18.123 1.00 87.75 264 THR A N 1
ATOM 2170 C CA . THR A 1 264 ? 2.861 17.955 18.077 1.00 87.75 264 THR A CA 1
ATOM 2171 C C . THR A 1 264 ? 3.907 17.956 16.964 1.00 87.75 264 THR A C 1
ATOM 2173 O O . THR A 1 264 ? 4.578 18.971 16.760 1.00 87.75 264 THR A O 1
ATOM 2176 N N . TYR A 1 265 ? 4.066 16.843 16.240 1.00 89.62 265 TYR A N 1
ATOM 2177 C CA . TYR A 1 265 ? 4.956 16.802 15.088 1.00 89.62 265 TYR A CA 1
ATOM 2178 C C . TYR A 1 265 ? 4.383 17.659 13.965 1.00 89.62 265 TYR A C 1
ATOM 2180 O O . TYR A 1 265 ? 3.253 17.480 13.520 1.00 89.62 265 TYR A O 1
ATOM 2188 N N . ASP A 1 266 ? 5.208 18.575 13.481 1.00 85.19 266 ASP A N 1
ATOM 2189 C CA . ASP A 1 266 ? 4.889 19.406 12.335 1.00 85.19 266 ASP A CA 1
ATOM 2190 C C . ASP A 1 266 ? 4.875 18.552 11.050 1.00 85.19 266 ASP A C 1
ATOM 2192 O O . ASP A 1 266 ? 5.729 17.694 10.847 1.00 85.19 266 ASP A O 1
ATOM 2196 N N . GLU A 1 267 ? 3.910 18.784 10.166 1.00 85.81 267 GLU A N 1
ATOM 2197 C CA . GLU A 1 267 ? 3.764 18.068 8.891 1.00 85.81 267 GLU A CA 1
ATOM 2198 C C . GLU A 1 267 ? 3.822 19.003 7.671 1.00 85.81 267 GLU A C 1
ATOM 2200 O O . GLU A 1 267 ? 3.583 18.586 6.539 1.00 85.81 267 GLU A O 1
ATOM 2205 N N . SER A 1 268 ? 4.201 20.268 7.877 1.00 86.88 268 SER A N 1
ATOM 2206 C CA . SER A 1 268 ? 4.254 21.311 6.839 1.00 86.88 268 SER A CA 1
ATOM 2207 C C . SER A 1 268 ? 5.244 21.041 5.703 1.00 86.88 268 SER A C 1
ATOM 2209 O O . SER A 1 268 ? 5.182 21.698 4.667 1.00 86.88 268 SER A O 1
ATOM 2211 N N . SER A 1 269 ? 6.169 20.092 5.866 1.00 85.50 269 SER A N 1
ATOM 2212 C CA . SER A 1 269 ? 7.120 19.704 4.823 1.00 85.50 269 SER A CA 1
ATOM 2213 C C . SER A 1 269 ? 7.294 18.190 4.748 1.00 85.50 269 SER A C 1
ATOM 2215 O O . SER A 1 269 ? 6.978 17.458 5.688 1.00 85.50 269 SER A O 1
ATOM 2217 N N . LYS A 1 270 ? 7.834 17.700 3.622 1.00 80.19 270 LYS A N 1
ATOM 2218 C CA . LYS A 1 270 ? 8.184 16.279 3.448 1.00 80.19 270 LYS A CA 1
ATOM 2219 C C . LYS A 1 270 ? 9.123 15.790 4.561 1.00 80.19 270 LYS A C 1
ATOM 2221 O O . LYS A 1 270 ? 8.905 14.713 5.097 1.00 80.19 270 LYS A O 1
ATOM 2226 N N . MET A 1 271 ? 10.091 16.619 4.963 1.00 82.00 271 MET A N 1
ATOM 2227 C CA . MET A 1 271 ? 11.028 16.313 6.052 1.00 82.00 271 MET A CA 1
ATOM 2228 C C . MET A 1 271 ? 10.352 16.102 7.385 1.00 82.00 271 MET A C 1
ATOM 2230 O O . MET A 1 271 ? 10.627 15.138 8.089 1.00 82.00 271 MET A O 1
ATOM 2234 N N . LYS A 1 272 ? 9.454 17.008 7.745 1.00 86.81 272 LYS A N 1
ATOM 2235 C CA . LYS A 1 272 ? 8.836 16.942 9.060 1.00 86.81 272 LYS A CA 1
ATOM 2236 C C . LYS A 1 272 ? 7.839 15.778 9.134 1.00 86.81 272 LYS A C 1
ATOM 2238 O O . LYS A 1 272 ? 7.834 15.052 10.125 1.00 86.81 272 LYS A O 1
ATOM 2243 N N . ARG A 1 273 ? 7.139 15.487 8.025 1.00 86.38 273 ARG A N 1
ATOM 2244 C CA . ARG A 1 273 ? 6.369 14.240 7.855 1.00 86.38 273 ARG A CA 1
ATOM 2245 C C . ARG A 1 273 ? 7.246 12.996 7.992 1.00 86.38 273 ARG A C 1
ATOM 2247 O O . ARG A 1 273 ? 6.863 12.079 8.709 1.00 86.38 273 ARG A O 1
ATOM 2254 N N . TYR A 1 274 ? 8.426 12.972 7.371 1.00 86.56 274 TYR A N 1
ATOM 2255 C CA . TYR A 1 274 ? 9.380 11.866 7.510 1.00 86.56 274 TYR A CA 1
ATOM 2256 C C . TYR A 1 274 ? 9.829 11.675 8.965 1.00 86.56 274 TYR A C 1
ATOM 2258 O O . TYR A 1 274 ? 9.788 10.559 9.470 1.00 86.56 274 TYR A O 1
ATOM 2266 N N . ASN A 1 275 ? 10.166 12.754 9.677 1.00 88.38 275 ASN A N 1
ATOM 2267 C CA . ASN A 1 275 ? 10.555 12.683 11.090 1.00 88.38 275 ASN A CA 1
ATOM 2268 C C . ASN A 1 275 ? 9.430 12.134 11.974 1.00 88.38 275 ASN A C 1
ATOM 2270 O O . ASN A 1 275 ? 9.681 11.346 12.884 1.00 88.38 275 ASN A O 1
ATOM 2274 N N . LYS A 1 276 ? 8.180 12.533 11.704 1.00 92.31 276 LYS A N 1
ATOM 2275 C CA . LYS A 1 276 ? 7.010 11.942 12.363 1.00 92.31 276 LYS A CA 1
ATOM 2276 C C . LYS A 1 276 ? 6.912 10.450 12.056 1.00 92.31 276 LYS A C 1
ATOM 2278 O O . LYS A 1 276 ? 6.597 9.664 12.947 1.00 92.31 276 LYS A O 1
ATOM 2283 N N . CYS A 1 277 ? 7.229 10.070 10.818 1.00 91.62 277 CYS A N 1
ATOM 2284 C CA . CYS A 1 277 ? 7.230 8.679 10.401 1.00 91.62 277 CYS A CA 1
ATOM 2285 C C . CYS A 1 277 ? 8.239 7.815 11.137 1.00 91.62 277 CYS A C 1
ATOM 2287 O O . CYS A 1 277 ? 7.894 6.807 11.748 1.00 91.62 277 CYS A O 1
ATOM 2289 N N . GLU A 1 278 ? 9.478 8.269 11.165 1.00 91.62 278 GLU A N 1
ATOM 2290 C CA . GLU A 1 278 ? 10.534 7.642 11.939 1.00 91.62 278 GLU A CA 1
ATOM 2291 C C . GLU A 1 278 ? 10.179 7.537 13.434 1.00 91.62 278 GLU A C 1
ATOM 2293 O O . GLU A 1 278 ? 10.457 6.519 14.071 1.00 91.62 278 GLU A O 1
ATOM 2298 N N . ALA A 1 279 ? 9.517 8.548 14.002 1.00 92.62 279 ALA A N 1
ATOM 2299 C CA . ALA A 1 279 ? 9.124 8.540 15.408 1.00 92.62 279 ALA A CA 1
ATOM 2300 C C . ALA A 1 279 ? 8.090 7.451 15.744 1.00 92.62 279 ALA A C 1
ATOM 2302 O O . ALA A 1 279 ? 8.234 6.787 16.777 1.00 92.62 279 ALA A O 1
ATOM 2303 N N . TYR A 1 280 ? 7.080 7.224 14.890 1.00 92.44 280 TYR A N 1
ATOM 2304 C CA . TYR A 1 280 ? 6.147 6.115 15.116 1.00 92.44 280 TYR A CA 1
ATOM 2305 C C . TYR A 1 280 ? 6.791 4.752 14.853 1.00 92.44 280 TYR A C 1
ATOM 2307 O O . TYR A 1 280 ? 6.502 3.809 15.578 1.00 92.44 280 TYR A O 1
ATOM 2315 N N . LEU A 1 281 ? 7.699 4.621 13.878 1.00 93.94 281 LEU A N 1
ATOM 2316 C CA . LEU A 1 281 ? 8.343 3.330 13.586 1.00 93.94 281 LEU A CA 1
ATOM 2317 C C . LEU A 1 281 ? 9.297 2.892 14.695 1.00 93.94 281 LEU A C 1
ATOM 2319 O O . LEU A 1 281 ? 9.441 1.699 14.952 1.00 93.94 281 LEU A O 1
ATOM 2323 N N . ASN A 1 282 ? 9.935 3.842 15.378 1.00 93.62 282 ASN A N 1
ATOM 2324 C CA . ASN A 1 282 ? 10.781 3.548 16.532 1.00 93.62 282 ASN A CA 1
ATOM 2325 C C . ASN A 1 282 ? 9.975 3.205 17.796 1.00 93.62 282 ASN A C 1
ATOM 2327 O O . ASN A 1 282 ? 10.475 2.476 18.651 1.00 93.62 282 ASN A O 1
ATOM 2331 N N . ASN A 1 283 ? 8.739 3.698 17.923 1.00 94.62 283 ASN A N 1
ATOM 2332 C CA . ASN A 1 283 ? 7.882 3.444 19.083 1.00 94.62 283 ASN A CA 1
ATOM 2333 C C . ASN A 1 283 ? 6.402 3.248 18.676 1.00 94.62 283 ASN A C 1
ATOM 2335 O O . ASN A 1 283 ? 5.571 4.117 18.931 1.00 94.62 283 ASN A O 1
ATOM 2339 N N . PRO A 1 284 ? 6.046 2.122 18.032 1.00 95.81 284 PRO A N 1
ATOM 2340 C CA . PRO A 1 284 ? 4.751 1.940 17.370 1.00 95.81 284 PRO A CA 1
ATOM 2341 C C . PRO A 1 284 ? 3.616 1.619 18.359 1.00 95.81 284 PRO A C 1
ATOM 2343 O O . PRO A 1 284 ? 3.072 0.518 18.370 1.00 95.81 284 PRO A O 1
ATOM 2346 N N . ILE A 1 285 ? 3.251 2.579 19.211 1.00 96.62 285 ILE A N 1
ATOM 2347 C CA . ILE A 1 285 ? 2.138 2.441 20.161 1.00 96.62 285 ILE A CA 1
ATOM 2348 C C . ILE A 1 285 ? 0.828 2.703 19.418 1.00 96.62 285 ILE A C 1
ATOM 2350 O O . ILE A 1 285 ? 0.576 3.823 18.966 1.00 96.62 285 ILE A O 1
ATOM 2354 N N . PHE A 1 286 ? -0.009 1.676 19.279 1.00 97.69 286 PHE A N 1
ATOM 2355 C CA . PHE A 1 286 ? -1.286 1.769 18.575 1.00 97.69 286 PHE A CA 1
ATOM 2356 C C . PHE A 1 286 ? -2.258 2.738 19.267 1.00 97.69 286 PHE A C 1
ATOM 2358 O O . PHE A 1 286 ? -2.403 2.729 20.486 1.00 97.69 286 PHE A O 1
ATOM 2365 N N . ILE A 1 287 ? -2.982 3.556 18.494 1.00 97.19 287 ILE A N 1
ATOM 2366 C CA . ILE A 1 287 ? -3.908 4.566 19.047 1.00 97.19 287 ILE A CA 1
ATOM 2367 C C . ILE A 1 287 ? -5.080 3.973 19.848 1.00 97.19 287 ILE A C 1
ATOM 2369 O O . ILE A 1 287 ? -5.680 4.660 20.678 1.00 97.19 287 ILE A O 1
ATOM 2373 N N . PHE A 1 288 ? -5.406 2.697 19.616 1.00 96.88 288 PHE A N 1
ATOM 2374 C CA . PHE A 1 288 ? -6.422 1.949 20.364 1.00 96.88 288 PHE A CA 1
ATOM 2375 C C . PHE A 1 288 ? -5.829 0.805 21.196 1.00 96.88 288 PHE A C 1
ATOM 2377 O O . PHE A 1 288 ? -6.545 -0.148 21.519 1.00 96.88 288 PHE A O 1
ATOM 2384 N N . ASP A 1 289 ? -4.543 0.884 21.543 1.00 94.75 289 ASP A N 1
ATOM 2385 C CA . ASP A 1 289 ? -3.907 -0.065 22.454 1.00 94.75 289 ASP A CA 1
ATOM 2386 C C . ASP A 1 289 ? -4.670 -0.127 23.798 1.00 94.75 289 ASP A C 1
ATOM 2388 O O . ASP A 1 289 ? -5.228 0.864 24.303 1.00 94.75 289 ASP A O 1
ATOM 2392 N N . ARG A 1 290 ? -4.792 -1.351 24.323 1.00 89.81 290 ARG A N 1
ATOM 2393 C CA . ARG A 1 290 ? -5.571 -1.657 25.530 1.00 89.81 290 ARG A CA 1
ATOM 2394 C C . ARG A 1 290 ? -4.763 -1.428 26.803 1.00 89.81 290 ARG A C 1
ATOM 2396 O O . ARG A 1 290 ? -5.347 -1.038 27.809 1.00 89.81 290 ARG A O 1
ATOM 2403 N N . GLU A 1 291 ? -3.456 -1.647 26.738 1.00 91.69 291 GLU A N 1
ATOM 2404 C CA . GLU A 1 291 ? -2.555 -1.645 27.887 1.00 91.69 291 GLU A CA 1
ATOM 2405 C C . GLU A 1 291 ? -1.751 -0.341 27.948 1.00 91.69 291 GLU A C 1
ATOM 2407 O O . GLU A 1 291 ? -1.613 0.253 29.018 1.00 91.69 291 GLU A O 1
ATOM 2412 N N . ASN A 1 292 ? -1.265 0.148 26.802 1.00 93.06 292 ASN A N 1
ATOM 2413 C CA . ASN A 1 292 ? -0.495 1.384 26.717 1.00 93.06 292 ASN A CA 1
ATOM 2414 C C . ASN A 1 292 ? -1.319 2.532 26.111 1.00 93.06 292 ASN A C 1
ATOM 2416 O O . ASN A 1 292 ? -1.538 2.605 24.906 1.00 93.06 292 ASN A O 1
ATOM 2420 N N . ARG A 1 293 ? -1.737 3.486 26.949 1.00 93.19 293 ARG A N 1
ATOM 2421 C CA . ARG A 1 293 ? -2.558 4.638 26.536 1.00 93.19 293 ARG A CA 1
ATOM 2422 C C . ARG A 1 293 ? -1.746 5.884 26.160 1.00 93.19 293 ARG A C 1
ATOM 2424 O O . ARG A 1 293 ? -2.353 6.915 25.875 1.00 93.19 293 ARG A O 1
ATOM 2431 N N . ASP A 1 294 ? -0.415 5.820 26.122 1.00 94.31 294 ASP A N 1
ATOM 2432 C CA . ASP A 1 294 ? 0.442 6.997 25.894 1.00 94.31 294 ASP A CA 1
ATOM 2433 C C . ASP A 1 294 ? 0.172 7.680 24.543 1.00 94.31 294 ASP A C 1
ATOM 2435 O O . ASP A 1 294 ? 0.274 8.902 24.430 1.00 94.31 294 ASP A O 1
ATOM 2439 N N . ASN A 1 295 ? -0.223 6.905 23.526 1.00 95.75 295 ASN A N 1
ATOM 2440 C CA . ASN A 1 295 ? -0.571 7.401 22.191 1.00 95.75 295 ASN A CA 1
ATOM 2441 C C . ASN A 1 295 ? -2.083 7.359 21.891 1.00 95.75 295 ASN A C 1
ATOM 2443 O O . ASN A 1 295 ? -2.484 7.311 20.731 1.00 95.75 295 ASN A O 1
ATOM 2447 N N . CYS A 1 296 ? -2.945 7.334 22.910 1.00 94.56 296 CYS A N 1
ATOM 2448 C CA . CYS A 1 296 ? -4.390 7.255 22.690 1.00 94.56 296 CYS A CA 1
ATOM 2449 C C . CYS A 1 296 ? -4.972 8.511 22.007 1.00 94.56 296 CYS A C 1
ATOM 2451 O O . CYS A 1 296 ? -4.337 9.566 21.938 1.00 94.56 296 CYS A O 1
ATOM 2453 N N . ILE A 1 297 ? -6.212 8.384 21.526 1.00 93.25 297 ILE A N 1
ATOM 2454 C CA . ILE A 1 297 ? -7.009 9.463 20.913 1.00 93.25 297 ILE A CA 1
ATOM 2455 C C . ILE A 1 297 ? -8.366 9.656 21.613 1.00 93.25 297 ILE A C 1
ATOM 2457 O O . ILE A 1 297 ? -9.375 9.929 20.973 1.00 93.25 297 ILE A O 1
ATOM 2461 N N . GLU A 1 298 ? -8.419 9.478 22.937 1.00 86.06 298 GLU A N 1
ATOM 2462 C CA . GLU A 1 298 ? -9.676 9.542 23.711 1.00 86.06 298 GLU A CA 1
ATOM 2463 C C . GLU A 1 298 ? -10.425 10.879 23.582 1.00 86.06 298 GLU A C 1
ATOM 2465 O O . GLU A 1 298 ? -11.653 10.911 23.696 1.00 86.06 298 GLU A O 1
ATOM 2470 N N . ASP A 1 299 ? -9.695 11.965 23.320 1.00 86.69 299 ASP A N 1
ATOM 2471 C CA . ASP A 1 299 ? -10.260 13.300 23.119 1.00 86.69 299 ASP A CA 1
ATOM 2472 C C . ASP A 1 299 ? -10.959 13.445 21.748 1.00 86.69 299 ASP A C 1
ATOM 2474 O O . ASP A 1 299 ? -11.843 14.292 21.588 1.00 86.69 299 ASP A O 1
ATOM 2478 N N . ASP A 1 300 ? -10.646 12.573 20.779 1.00 89.19 300 ASP A N 1
ATOM 2479 C CA . ASP A 1 300 ? -11.341 12.481 19.493 1.00 89.19 300 ASP A CA 1
ATOM 2480 C C . ASP A 1 300 ? -12.575 11.575 19.623 1.00 89.19 300 ASP A C 1
ATOM 2482 O O . ASP A 1 300 ? -12.533 10.343 19.483 1.00 89.19 300 ASP A O 1
ATOM 2486 N N . ARG A 1 301 ? -13.716 12.211 19.915 1.00 90.06 301 ARG A N 1
ATOM 2487 C CA . ARG A 1 301 ? -14.999 11.513 20.072 1.00 90.06 301 ARG A CA 1
ATOM 2488 C C . ARG A 1 301 ? -15.425 10.786 18.804 1.00 90.06 301 ARG A C 1
ATOM 2490 O O . ARG A 1 301 ? -15.918 9.667 18.911 1.00 90.06 301 ARG A O 1
ATOM 2497 N N . TYR A 1 302 ? -15.231 11.400 17.639 1.00 92.19 302 TYR A N 1
ATOM 2498 C CA . TYR A 1 302 ? -15.677 10.846 16.365 1.00 92.19 302 TYR A CA 1
ATOM 2499 C C . TYR A 1 302 ? -14.936 9.541 16.058 1.00 92.19 302 TYR A C 1
ATOM 2501 O O . TYR A 1 302 ? -15.570 8.504 15.855 1.00 92.19 302 TYR A O 1
ATOM 2509 N N . GLN A 1 303 ? -13.603 9.552 16.138 1.00 93.81 303 GLN A N 1
ATOM 2510 C CA . GLN A 1 303 ? -12.795 8.355 15.899 1.00 93.81 303 GLN A CA 1
ATOM 2511 C C . GLN A 1 303 ? -13.038 7.268 16.946 1.00 93.81 303 GLN A C 1
ATOM 2513 O O . GLN A 1 303 ? -13.120 6.078 16.630 1.00 93.81 303 GLN A O 1
ATOM 2518 N N . THR A 1 304 ? -13.212 7.667 18.206 1.00 93.88 304 THR A N 1
ATOM 2519 C CA . THR A 1 304 ? -13.506 6.732 19.295 1.00 93.88 304 THR A CA 1
ATOM 2520 C C . THR A 1 304 ? -14.868 6.052 19.113 1.00 93.88 304 THR A C 1
ATOM 2522 O O . THR A 1 304 ? -14.998 4.852 19.370 1.00 93.88 304 THR A O 1
ATOM 2525 N N . GLU A 1 305 ? -15.899 6.780 18.680 1.00 95.25 305 GLU A N 1
ATOM 2526 C CA . GLU A 1 305 ? -17.223 6.218 18.382 1.00 95.25 305 GLU A CA 1
ATOM 2527 C C . GLU A 1 305 ? -17.196 5.321 17.145 1.00 95.25 305 GLU A C 1
ATOM 2529 O O . GLU A 1 305 ? -17.748 4.217 17.176 1.00 95.25 305 GLU A O 1
ATOM 2534 N N . LEU A 1 306 ? -16.498 5.748 16.091 1.00 96.19 306 LEU A N 1
ATOM 2535 C CA . LEU A 1 306 ? -16.284 4.959 14.883 1.00 96.19 306 LEU A CA 1
ATOM 2536 C C . LEU A 1 306 ? -15.618 3.616 15.222 1.00 96.19 306 LEU A C 1
ATOM 2538 O O . LEU A 1 306 ? -16.111 2.553 14.847 1.00 96.19 306 LEU A O 1
ATOM 2542 N N . TRP A 1 307 ? -14.558 3.626 16.028 1.00 97.12 307 TRP A N 1
ATOM 2543 C CA . TRP A 1 307 ? -13.925 2.399 16.507 1.00 97.12 307 TRP A CA 1
ATOM 2544 C C . TRP A 1 307 ? -14.878 1.533 17.344 1.00 97.12 307 TRP A C 1
ATOM 2546 O O . TRP A 1 307 ? -15.021 0.337 17.087 1.00 97.12 307 TRP A O 1
ATOM 2556 N N . LYS A 1 308 ? -15.605 2.110 18.309 1.00 96.19 308 LYS A N 1
ATOM 2557 C CA . LYS A 1 308 ? -16.567 1.369 19.155 1.00 96.19 308 LYS A CA 1
ATOM 2558 C C . LYS A 1 308 ? -17.692 0.694 18.366 1.00 96.19 308 LYS A C 1
ATOM 2560 O O . LYS A 1 308 ? -18.167 -0.362 18.785 1.00 96.19 308 LYS A O 1
ATOM 2565 N N . ASN A 1 309 ? -18.086 1.254 17.228 1.00 96.81 309 ASN A N 1
ATOM 2566 C CA . ASN A 1 309 ? -19.143 0.708 16.376 1.00 96.81 309 ASN A CA 1
ATOM 2567 C C . ASN A 1 309 ? -18.619 -0.231 15.274 1.00 96.81 309 ASN A C 1
ATOM 2569 O O . ASN A 1 309 ? -19.413 -0.823 14.542 1.00 96.81 309 ASN A O 1
ATOM 2573 N N . CYS A 1 310 ? -17.298 -0.373 15.136 1.00 97.19 310 CYS A N 1
ATOM 2574 C CA . CYS A 1 310 ? -16.677 -1.251 14.148 1.00 97.19 310 CYS A CA 1
ATOM 2575 C C . CYS A 1 310 ? -17.004 -2.733 14.432 1.00 97.19 310 CYS A C 1
ATOM 2577 O O . CYS A 1 310 ? -17.025 -3.129 15.603 1.00 97.19 310 CYS A O 1
ATOM 2579 N N . PRO A 1 311 ? -17.228 -3.580 13.403 1.00 97.50 311 PRO A N 1
ATOM 2580 C CA . PRO A 1 311 ? -17.388 -5.019 13.595 1.00 97.50 311 PRO A CA 1
ATOM 2581 C C . PRO A 1 311 ? -16.277 -5.619 14.463 1.00 97.50 311 PRO A C 1
ATOM 2583 O O . PRO A 1 311 ? -15.090 -5.368 14.251 1.00 97.50 311 PRO A O 1
ATOM 2586 N N . GLU A 1 312 ? -16.657 -6.437 15.444 1.00 97.06 312 GLU A N 1
ATOM 2587 C CA . GLU A 1 312 ? -15.723 -6.945 16.453 1.00 97.06 312 GLU A CA 1
ATOM 2588 C C . GLU A 1 312 ? -14.561 -7.738 15.841 1.00 97.06 312 GLU A C 1
ATOM 2590 O O . GLU A 1 312 ? -13.413 -7.546 16.240 1.00 97.06 312 GLU A O 1
ATOM 2595 N N . VAL A 1 313 ? -14.841 -8.570 14.834 1.00 97.00 313 VAL A N 1
ATOM 2596 C CA . VAL A 1 313 ? -13.817 -9.345 14.116 1.00 97.00 313 VAL A CA 1
ATOM 2597 C C . VAL A 1 313 ? -12.754 -8.441 13.485 1.00 97.00 313 VAL A C 1
ATOM 2599 O O . VAL A 1 313 ? -11.560 -8.722 13.583 1.00 97.00 313 VAL A O 1
ATOM 2602 N N . LEU A 1 314 ? -13.169 -7.309 12.913 1.00 96.81 314 LEU A N 1
ATOM 2603 C CA . LEU A 1 314 ? -12.275 -6.350 12.276 1.00 96.81 314 LEU A CA 1
ATOM 2604 C C . LEU A 1 314 ? -11.437 -5.607 13.321 1.00 96.81 314 LEU A C 1
ATOM 2606 O O . LEU A 1 314 ? -10.220 -5.498 13.174 1.00 96.81 314 LEU A O 1
ATOM 2610 N N . ARG A 1 315 ? -12.059 -5.170 14.425 1.00 96.69 315 ARG A N 1
ATOM 2611 C CA . ARG A 1 315 ? -11.323 -4.574 15.551 1.00 96.69 315 ARG A CA 1
ATOM 2612 C C . ARG A 1 315 ? -10.273 -5.512 16.124 1.00 96.69 315 ARG A C 1
ATOM 2614 O O . ARG A 1 315 ? -9.138 -5.096 16.322 1.00 96.69 315 ARG A O 1
ATOM 2621 N N . ASN A 1 316 ? -10.650 -6.757 16.413 1.00 96.62 316 ASN A N 1
ATOM 2622 C CA . ASN A 1 316 ? -9.744 -7.744 16.999 1.00 96.62 316 ASN A CA 1
ATOM 2623 C C . ASN A 1 316 ? -8.578 -8.048 16.052 1.00 96.62 316 ASN A C 1
ATOM 2625 O O . ASN A 1 316 ? -7.446 -8.186 16.508 1.00 96.62 316 ASN A O 1
ATOM 2629 N N . THR A 1 317 ? -8.839 -8.068 14.744 1.00 97.25 317 THR A N 1
ATOM 2630 C CA . THR A 1 317 ? -7.801 -8.211 13.718 1.00 97.25 317 THR A CA 1
ATOM 2631 C C . THR A 1 317 ? -6.792 -7.062 13.785 1.00 97.25 317 THR A C 1
ATOM 2633 O O . THR A 1 317 ? -5.598 -7.314 13.919 1.00 97.25 317 THR A O 1
ATOM 2636 N N . PHE A 1 318 ? -7.247 -5.804 13.783 1.00 97.94 318 PHE A N 1
ATOM 2637 C CA . PHE A 1 318 ? -6.345 -4.648 13.870 1.00 97.94 318 PHE A CA 1
ATOM 2638 C C . PHE A 1 318 ? -5.606 -4.544 15.205 1.00 97.94 318 PHE A C 1
ATOM 2640 O O . PHE A 1 318 ? -4.414 -4.252 15.209 1.00 97.94 318 PHE A O 1
ATOM 2647 N N . LEU A 1 319 ? -6.277 -4.836 16.323 1.00 96.62 319 LEU A N 1
ATOM 2648 C CA . LEU A 1 319 ? -5.639 -4.884 17.641 1.00 96.62 319 LEU A CA 1
ATOM 2649 C C . LEU A 1 319 ? -4.494 -5.891 17.669 1.00 96.62 319 LEU A C 1
ATOM 2651 O O . LEU A 1 319 ? -3.439 -5.589 18.206 1.00 96.62 319 LEU A O 1
ATOM 2655 N N . ASN A 1 320 ? -4.682 -7.065 17.063 1.00 94.94 320 ASN A N 1
ATOM 2656 C CA . ASN A 1 320 ? -3.619 -8.054 16.987 1.00 94.94 320 ASN A CA 1
ATOM 2657 C C . ASN A 1 320 ? -2.479 -7.604 16.058 1.00 94.94 320 ASN A C 1
ATOM 2659 O O . ASN A 1 320 ? -1.320 -7.812 16.384 1.00 94.94 320 ASN A O 1
ATOM 2663 N N . ILE A 1 321 ? -2.775 -6.999 14.907 1.00 96.50 321 ILE A N 1
ATOM 2664 C CA . ILE A 1 321 ? -1.743 -6.578 13.943 1.00 96.50 321 ILE A CA 1
ATOM 2665 C C . ILE A 1 321 ? -0.854 -5.467 14.512 1.00 96.50 321 ILE A C 1
ATOM 2667 O O . ILE A 1 321 ? 0.368 -5.527 14.369 1.00 96.50 321 ILE A O 1
ATOM 2671 N N . PHE A 1 322 ? -1.467 -4.448 15.122 1.00 96.81 322 PHE A N 1
ATOM 2672 C CA . PHE A 1 322 ? -0.768 -3.240 15.568 1.00 96.81 322 PHE A CA 1
ATOM 2673 C C . PHE A 1 322 ? -0.285 -3.292 17.013 1.00 96.81 322 PHE A C 1
ATOM 2675 O O . PHE A 1 322 ? 0.375 -2.347 17.442 1.00 96.81 322 PHE A O 1
ATOM 2682 N N . ASP A 1 323 ? -0.564 -4.381 17.734 1.00 92.56 323 ASP A N 1
ATOM 2683 C CA . ASP A 1 323 ? 0.093 -4.682 19.003 1.00 92.56 323 ASP A CA 1
ATOM 2684 C C . ASP A 1 323 ? 1.618 -4.535 18.868 1.00 92.56 323 ASP A C 1
ATOM 2686 O O . ASP A 1 323 ? 2.212 -4.893 17.841 1.00 92.56 323 ASP A O 1
ATOM 2690 N N . ILE A 1 324 ? 2.262 -3.968 19.888 1.00 92.00 324 ILE A N 1
ATOM 2691 C CA . ILE A 1 324 ? 3.686 -3.632 19.819 1.00 92.00 324 ILE A CA 1
ATOM 2692 C C . ILE A 1 324 ? 4.558 -4.874 19.622 1.00 92.00 324 ILE A C 1
ATOM 2694 O O . ILE A 1 324 ? 5.515 -4.824 18.848 1.00 92.00 324 ILE A O 1
ATOM 2698 N N . ASP A 1 325 ? 4.231 -6.001 20.255 1.00 91.56 325 ASP A N 1
ATOM 2699 C CA . ASP A 1 325 ? 5.037 -7.214 20.144 1.00 91.56 325 ASP A CA 1
ATOM 2700 C C . ASP A 1 325 ? 4.886 -7.863 18.769 1.00 91.56 325 ASP A C 1
ATOM 2702 O O . ASP A 1 325 ? 5.858 -8.413 18.235 1.00 91.56 325 ASP A O 1
ATOM 2706 N N . ASN A 1 326 ? 3.695 -7.765 18.173 1.00 92.94 326 ASN A N 1
ATOM 2707 C CA . ASN A 1 326 ? 3.458 -8.235 16.814 1.00 92.94 326 ASN A CA 1
ATOM 2708 C C . ASN A 1 326 ? 4.093 -7.304 15.780 1.00 92.94 326 ASN A C 1
ATOM 2710 O O . ASN A 1 326 ? 4.858 -7.781 14.951 1.00 92.94 326 ASN A O 1
ATOM 2714 N N . SER A 1 327 ? 3.844 -5.995 15.825 1.00 93.75 327 SER A N 1
ATOM 2715 C CA . SER A 1 327 ? 4.356 -5.017 14.844 1.00 93.75 327 SER A CA 1
ATOM 2716 C C . SER A 1 327 ? 5.885 -4.867 14.845 1.00 93.75 327 SER A C 1
ATOM 2718 O O . SER A 1 327 ? 6.479 -4.559 13.811 1.00 93.75 327 SER A O 1
ATOM 2720 N N . THR A 1 328 ? 6.539 -5.139 15.979 1.00 93.31 328 THR A N 1
ATOM 2721 C CA . THR A 1 328 ? 8.011 -5.186 16.096 1.00 93.31 328 THR A CA 1
ATOM 2722 C C . THR A 1 328 ? 8.586 -6.603 15.995 1.00 93.31 328 THR A C 1
ATOM 2724 O O . THR A 1 328 ? 9.795 -6.784 16.128 1.00 93.31 328 THR A O 1
ATOM 2727 N N . ARG A 1 329 ? 7.741 -7.616 15.747 1.00 92.44 329 ARG A N 1
ATOM 2728 C CA . ARG A 1 329 ? 8.105 -9.043 15.649 1.00 92.44 329 ARG A CA 1
ATOM 2729 C C . ARG A 1 329 ? 8.953 -9.555 16.822 1.00 92.44 329 ARG A C 1
ATOM 2731 O O . ARG A 1 329 ? 9.777 -10.455 16.655 1.00 92.44 329 ARG A O 1
ATOM 2738 N N . ARG A 1 330 ? 8.743 -9.015 18.026 1.00 86.38 330 ARG A N 1
ATOM 2739 C CA . ARG A 1 330 ? 9.424 -9.478 19.251 1.00 86.38 330 ARG A CA 1
ATOM 2740 C C . ARG A 1 330 ? 9.069 -10.924 19.576 1.00 86.38 330 ARG A C 1
ATOM 2742 O O . ARG A 1 330 ? 9.907 -11.675 20.070 1.00 86.38 330 ARG A O 1
ATOM 2749 N N . ASN A 1 331 ? 7.839 -11.319 19.255 1.00 77.50 331 ASN A N 1
ATOM 2750 C CA . ASN A 1 331 ? 7.353 -12.680 19.414 1.00 77.50 331 ASN A CA 1
ATOM 2751 C C . ASN A 1 331 ? 7.487 -13.463 18.103 1.00 77.50 331 ASN A C 1
ATOM 2753 O O . ASN A 1 331 ? 7.072 -13.006 17.043 1.00 77.50 331 ASN A O 1
ATOM 2757 N N . SER A 1 332 ? 7.968 -14.708 18.176 1.00 72.38 332 SER A N 1
ATOM 2758 C CA . SER A 1 332 ? 8.102 -15.603 17.011 1.00 72.38 332 SER A CA 1
ATOM 2759 C C . SER A 1 332 ? 6.769 -16.051 16.389 1.00 72.38 332 SER A C 1
ATOM 2761 O O . SER A 1 332 ? 6.769 -16.757 15.384 1.00 72.38 332 SER A O 1
ATOM 2763 N N . LYS A 1 333 ? 5.638 -15.659 16.987 1.00 79.81 333 LYS A N 1
ATOM 2764 C CA . LYS A 1 333 ? 4.268 -15.989 16.568 1.00 79.81 333 LYS A CA 1
ATOM 2765 C C . LYS A 1 333 ? 3.483 -14.756 16.099 1.00 79.81 333 LYS A C 1
ATOM 2767 O O . LYS A 1 333 ? 2.276 -14.692 16.319 1.00 79.81 333 LYS A O 1
ATOM 2772 N N . TYR A 1 334 ? 4.156 -13.769 15.510 1.00 85.69 334 TYR A N 1
ATOM 2773 C CA . TYR A 1 334 ? 3.470 -12.625 14.907 1.00 85.69 334 TYR A CA 1
ATOM 2774 C C . TYR A 1 334 ? 2.505 -13.092 13.801 1.00 85.69 334 TYR A C 1
ATOM 2776 O O . TYR A 1 334 ? 2.726 -14.118 13.154 1.00 85.69 334 TYR A O 1
ATOM 2784 N N . TYR A 1 335 ? 1.423 -12.341 13.589 1.00 89.81 335 TYR A N 1
ATOM 2785 C CA . TYR A 1 335 ? 0.408 -12.656 12.584 1.00 89.81 335 TYR A CA 1
ATOM 2786 C C . TYR A 1 335 ? -0.076 -11.391 11.878 1.00 89.81 335 TYR A C 1
ATOM 2788 O O . TYR A 1 335 ? -0.596 -10.478 12.522 1.00 89.81 335 TYR A O 1
ATOM 2796 N N . TYR A 1 336 ? 0.032 -11.393 10.549 1.00 95.50 336 TYR A N 1
ATOM 2797 C CA . TYR A 1 336 ? -0.573 -10.396 9.671 1.00 95.50 336 TYR A CA 1
ATOM 2798 C C . TYR A 1 336 ? -1.409 -11.119 8.612 1.00 95.50 336 TYR A C 1
ATOM 2800 O O . TYR A 1 336 ? -0.846 -11.963 7.902 1.00 95.50 336 TYR A O 1
ATOM 2808 N N . PRO A 1 337 ? -2.712 -10.806 8.481 1.00 97.50 337 PRO A N 1
ATOM 2809 C CA . PRO A 1 337 ? -3.563 -11.472 7.512 1.00 97.50 337 PRO A CA 1
ATOM 2810 C C . PRO A 1 337 ? -3.024 -11.310 6.092 1.00 97.50 337 PRO A C 1
ATOM 2812 O O . PRO A 1 337 ? -2.646 -10.221 5.653 1.00 97.50 337 PRO A O 1
ATOM 2815 N N . THR A 1 338 ? -3.012 -12.412 5.362 1.00 98.00 338 THR A N 1
ATOM 2816 C CA . THR A 1 338 ? -2.765 -12.436 3.925 1.00 98.00 338 THR A CA 1
ATOM 2817 C C . THR A 1 338 ? -3.877 -11.695 3.175 1.00 98.00 338 THR A C 1
ATOM 2819 O O . THR A 1 338 ? -4.997 -11.571 3.679 1.00 98.00 338 THR A O 1
ATOM 2822 N N . PRO A 1 339 ? -3.635 -11.255 1.925 1.00 98.25 339 PRO A N 1
ATOM 2823 C CA . PRO A 1 339 ? -4.691 -10.669 1.104 1.00 98.25 339 PRO A CA 1
ATOM 2824 C C . PRO A 1 339 ? -5.913 -11.590 0.953 1.00 98.25 339 PRO A C 1
ATOM 2826 O O . PRO A 1 339 ? -7.042 -11.118 0.961 1.00 98.25 339 PRO A O 1
ATOM 2829 N N . ALA A 1 340 ? -5.711 -12.910 0.886 1.00 98.25 340 ALA A N 1
ATOM 2830 C CA . ALA A 1 340 ? -6.807 -13.877 0.820 1.00 98.25 340 ALA A CA 1
ATOM 2831 C C . ALA A 1 340 ? -7.660 -13.888 2.103 1.00 98.25 340 ALA A C 1
ATOM 2833 O O . ALA A 1 340 ? -8.887 -13.892 2.027 1.00 98.25 340 ALA A O 1
ATOM 2834 N N . GLU A 1 341 ? -7.023 -13.859 3.277 1.00 98.38 341 GLU A N 1
ATOM 2835 C CA . GLU A 1 341 ? -7.722 -13.778 4.567 1.00 98.38 341 GLU A CA 1
ATOM 2836 C C . GLU A 1 341 ? -8.487 -12.458 4.705 1.00 98.38 341 GLU A C 1
ATOM 2838 O O . GLU A 1 341 ? -9.638 -12.466 5.141 1.00 98.38 341 GLU A O 1
ATOM 2843 N N . TRP A 1 342 ? -7.903 -11.341 4.257 1.00 98.44 342 TRP A N 1
ATOM 2844 C CA . TRP A 1 342 ? -8.599 -10.057 4.198 1.00 98.44 342 TRP A CA 1
ATOM 2845 C C . TRP A 1 342 ? -9.818 -10.094 3.268 1.00 98.44 342 TRP A C 1
ATOM 2847 O O . TRP A 1 342 ? -10.893 -9.661 3.675 1.00 98.44 342 TRP A O 1
ATOM 2857 N N . LEU A 1 343 ? -9.699 -10.640 2.052 1.00 98.31 343 LEU A N 1
ATOM 2858 C CA . LEU A 1 343 ? -10.835 -10.761 1.126 1.00 98.31 343 LEU A CA 1
ATOM 2859 C C . LEU A 1 343 ? -11.966 -11.615 1.706 1.00 98.31 343 LEU A C 1
ATOM 2861 O O . LEU A 1 343 ? -13.136 -11.259 1.543 1.00 98.31 343 LEU A O 1
ATOM 2865 N N . ASN A 1 344 ? -11.633 -12.711 2.392 1.00 98.25 344 ASN A N 1
ATOM 2866 C CA . ASN A 1 344 ? -12.618 -13.550 3.072 1.00 98.25 344 ASN A CA 1
ATOM 2867 C C . ASN A 1 344 ? -13.328 -12.767 4.181 1.00 98.25 344 ASN A C 1
ATOM 2869 O O . ASN A 1 344 ? -14.554 -12.687 4.170 1.00 98.25 344 ASN A O 1
ATOM 2873 N N . LEU A 1 345 ? -12.571 -12.109 5.065 1.00 98.12 345 LEU A N 1
ATOM 2874 C CA . LEU A 1 345 ? -13.119 -11.305 6.160 1.00 98.12 345 LEU A CA 1
ATOM 2875 C C . LEU A 1 345 ? -14.033 -10.186 5.639 1.00 98.12 345 LEU A C 1
ATOM 2877 O O . LEU A 1 345 ? -15.152 -10.022 6.122 1.00 98.12 345 LEU A O 1
ATOM 2881 N N . LEU A 1 346 ? -13.595 -9.427 4.631 1.00 97.69 346 LEU A N 1
ATOM 2882 C CA . LEU A 1 346 ? -14.397 -8.350 4.039 1.00 97.69 346 LEU A CA 1
ATOM 2883 C C . LEU A 1 346 ? -15.669 -8.899 3.370 1.00 97.69 346 LEU A C 1
ATOM 2885 O O . LEU A 1 346 ? -16.740 -8.305 3.492 1.00 97.69 346 LEU A O 1
ATOM 2889 N N . SER A 1 347 ? -15.584 -10.062 2.719 1.00 96.38 347 SER A N 1
ATOM 2890 C CA . SER A 1 347 ? -16.746 -10.721 2.110 1.00 96.38 347 SER A CA 1
ATOM 2891 C C . SER A 1 347 ? -17.754 -11.204 3.157 1.00 96.38 347 SER A C 1
ATOM 2893 O O . SER A 1 347 ? -18.955 -11.026 2.966 1.00 96.38 347 SER A O 1
ATOM 2895 N N . GLU A 1 348 ? -17.290 -11.763 4.278 1.00 96.69 348 GLU A N 1
ATOM 2896 C CA . GLU A 1 348 ? -18.139 -12.183 5.405 1.00 96.69 348 GLU A CA 1
ATOM 2897 C C . GLU A 1 348 ? -18.873 -11.002 6.054 1.00 96.69 348 GLU A C 1
ATOM 2899 O O . GLU A 1 348 ? -20.013 -11.142 6.496 1.00 96.69 348 GLU A O 1
ATOM 2904 N N . LEU A 1 349 ? -18.261 -9.815 6.047 1.00 96.25 349 LEU A N 1
ATOM 2905 C CA . LEU A 1 349 ? -18.895 -8.564 6.475 1.00 96.25 349 LEU A CA 1
ATOM 2906 C C . LEU A 1 349 ? -19.864 -7.975 5.429 1.00 96.25 349 LEU A C 1
ATOM 2908 O O . LEU A 1 349 ? -20.531 -6.974 5.707 1.00 96.25 349 LEU A O 1
ATOM 2912 N N . GLY A 1 350 ? -19.958 -8.573 4.235 1.00 95.25 350 GLY A N 1
ATOM 2913 C CA . GLY A 1 350 ? -20.791 -8.103 3.125 1.00 95.25 350 GLY A CA 1
ATOM 2914 C C . GLY A 1 350 ? -20.220 -6.884 2.394 1.00 95.25 350 GLY A C 1
ATOM 2915 O O . GLY A 1 350 ? -20.983 -6.050 1.910 1.00 95.25 350 GLY A O 1
ATOM 2916 N N . TRP A 1 351 ? -18.894 -6.717 2.383 1.00 93.19 351 TRP A N 1
ATOM 2917 C CA . TRP A 1 351 ? -18.188 -5.551 1.834 1.00 93.19 351 TRP A CA 1
ATOM 2918 C C . TRP A 1 351 ? -17.511 -5.891 0.500 1.00 93.19 351 TRP A C 1
ATOM 2920 O O . TRP A 1 351 ? -16.295 -5.768 0.374 1.00 93.19 351 TRP A O 1
ATOM 2930 N N . ARG A 1 352 ? -18.297 -6.362 -0.471 1.00 79.06 352 ARG A N 1
ATOM 2931 C CA . ARG A 1 352 ? -17.838 -6.743 -1.813 1.00 79.06 352 ARG A CA 1
ATOM 2932 C C . ARG A 1 352 ? -18.467 -5.874 -2.891 1.00 79.06 352 ARG A C 1
ATOM 2934 O O . ARG A 1 352 ? -19.657 -5.521 -2.723 1.00 79.06 352 ARG A O 1
#

Foldseek 3Di:
DPPPDADQDWDADPVNPWTWGKAFEFDDDDPVCVVPCLLVLVQVVLVVCLVQDQPDLQAQRFNDKDQADPVVLVNHPHHLADPLDPPVPPPPDRRPRMITITTDDCPGSVVFFDFFLVVVLVVQCVPVNVLQQAQVHLLLLLVLLLLLVSQVSCVVRQKHAQQDDSRQWTQGNVRHTHGYRHLLIDGPVQVVCLVVVNHSRDQSPDHPLQQFQLQLVVVVVVCVVVVNPGRDRDDLLRSLSSSLQVSCCRRQVDGQQQADLLVPQDPPDSVSVVVSSVVCSPPVDGQPAPPDNNRHHVVPPSSVVSLVPDDPVSNVLSNLSSPPCQSNVVDVPRDGDRSVRVSVVSVVVVSD

Sequence (352 aa):
MHWENGQSAILADENEKERYFAKRIRFLGDKEDYKTGMDEYIRIHYERLIANPPLSTQIMWPHDIVLLSENVGKNVDLMVANNYQVFSEDVKDDLSLYALLFPCGNDSVISTIKCSLQDYLEDIRRTNGPDSCNYTNSLIRLLAYSTVYAIYEINRFGYQYCDIDMSRFFLDNNGWFILDFSNMIYTSAEKLMVNDGRSCIEEPEEFPMTYVEPALFQTKTQMKQNNQSKILLPDYAAQNYSLSALLFRLLFDIHPYNGRLYETYDESSKMKRYNKCEAYLNNPIFIFDRENRDNCIEDDRYQTELWKNCPEVLRNTFLNIFDIDNSTRRNSKYYYPTPAEWLNLLSELGWR

Organism: NCBI:txid2763039

Secondary structure (DSSP, 8-state):
----S----EEE-TTSS-EEEEEEPPP-S-TTGGGGTHHHHHHHHHHHHHHS--S-SSB----EEEE--HHHHTT---BSS----SS-TT-------EEEEEE-STTSGGGGEEEEHHHHHHHHHHHH-GGGSSTTSHHHHHHHHHHHHHHHHHHHTTEEE----GGGEEEETTS-EEEPP-TTEEEHHHHHHHHTT---PPP-S---GGG--HHHHHHHHHHHHTT--------HHHHHHHHHHHHHHHHHSS-TT-SGGGTTS--SSHHHHHHHHHHHHHS---TT-SS--TT--TT-HHHHHHHHHS-HHHHHHHHHHHSHHHHTT-STT-----HHHHHHHHHHTT--